Protein AF-A0A6G2DXL9-F1 (afdb_monomer)

Mean predicted aligned error: 5.92 Å

Radius of gyration: 25.59 Å; Cα contacts (8 Å, |Δi|>4): 283; chains: 1; bounding box: 71×32×74 Å

Organism: Streptococcus pneumoniae (NCBI:txid1313)

Solvent-accessible surface area (backbone atoms only — not comparable to full-atom values): 13528 Å² total; per-residue (Å²): 79,70,67,60,47,48,56,39,27,49,53,29,50,51,50,48,63,75,58,45,47,73,42,54,78,97,46,101,74,49,45,82,45,66,76,81,82,53,56,69,57,55,37,51,58,46,57,76,77,46,54,62,30,29,68,43,90,67,91,77,59,90,85,49,62,65,27,37,50,36,74,77,75,46,30,37,44,71,52,71,68,56,55,50,50,54,47,37,40,32,39,72,84,65,74,50,67,67,58,51,53,53,31,53,52,53,46,54,74,76,46,52,71,37,59,56,67,58,58,57,50,54,32,46,28,55,78,24,32,35,28,67,86,78,74,40,76,40,76,60,42,84,84,53,40,34,74,73,55,30,61,36,65,84,59,96,81,68,70,85,62,62,51,92,86,80,40,44,58,69,60,51,44,30,57,66,33,74,66,36,65,68,51,35,51,48,53,53,51,51,56,54,39,70,66,24,81,48,53,68,84,87,74,84,88,80,90,80,78,73,85,94,62,54,60,69,58,52,50,50,49,52,37,62,58,32,24,84,88,104

Structure (mmCIF, N/CA/C/O backbone):
data_AF-A0A6G2DXL9-F1
#
_entry.id   AF-A0A6G2DXL9-F1
#
loop_
_atom_site.group_PDB
_atom_site.id
_atom_site.type_symbol
_atom_site.label_atom_id
_atom_site.label_alt_id
_atom_site.label_comp_id
_atom_site.label_asym_id
_atom_site.label_entity_id
_atom_site.label_seq_id
_atom_site.pdbx_PDB_ins_code
_atom_site.Cartn_x
_atom_site.Cartn_y
_atom_site.Cartn_z
_atom_site.occupancy
_atom_site.B_iso_or_equiv
_atom_site.auth_seq_id
_atom_site.auth_comp_id
_atom_site.auth_asym_id
_atom_site.auth_atom_id
_atom_site.pdbx_PDB_model_num
ATOM 1 N N . MET A 1 1 ? -11.101 4.041 0.709 1.00 80.75 1 MET A N 1
ATOM 2 C CA . MET A 1 1 ? -11.150 4.624 2.054 1.00 80.75 1 MET A CA 1
ATOM 3 C C . MET A 1 1 ? -12.544 5.058 2.378 1.00 80.75 1 MET A C 1
ATOM 5 O O . MET A 1 1 ? -12.949 4.766 3.489 1.00 80.75 1 MET A O 1
ATOM 9 N N . TRP A 1 2 ? -13.298 5.677 1.460 1.00 84.50 2 TRP A N 1
ATOM 10 C CA . TRP A 1 2 ? -14.728 5.899 1.699 1.00 84.50 2 TRP A CA 1
ATOM 11 C C . TRP A 1 2 ? -15.445 4.596 2.082 1.00 84.50 2 TRP A C 1
ATOM 13 O O . TRP A 1 2 ? -16.039 4.538 3.152 1.00 84.50 2 TRP A O 1
ATOM 23 N N . GLU A 1 3 ? -15.276 3.535 1.286 1.00 85.12 3 GLU A N 1
ATOM 24 C CA . GLU A 1 3 ? -15.887 2.230 1.566 1.00 85.12 3 GLU A CA 1
ATOM 25 C C . GLU A 1 3 ? -15.462 1.669 2.934 1.00 85.12 3 GLU A C 1
ATOM 27 O O . GLU A 1 3 ? -16.308 1.313 3.749 1.00 85.12 3 GLU A O 1
ATOM 32 N N . LEU A 1 4 ? -14.155 1.675 3.232 1.00 90.31 4 LEU A N 1
ATOM 33 C CA . LEU A 1 4 ? -13.627 1.239 4.531 1.00 90.31 4 LEU A CA 1
ATOM 34 C C . LEU A 1 4 ? -14.240 2.025 5.697 1.00 90.31 4 LEU A C 1
ATOM 36 O O . LEU A 1 4 ? -14.662 1.448 6.694 1.00 90.31 4 LEU A O 1
ATOM 40 N N . TYR A 1 5 ? -14.283 3.352 5.576 1.00 93.19 5 TYR A N 1
ATOM 41 C CA . TYR A 1 5 ? -14.839 4.223 6.603 1.00 93.19 5 TYR A CA 1
ATOM 42 C C . TYR A 1 5 ? -16.348 4.041 6.765 1.00 93.19 5 TYR A C 1
ATOM 44 O O . TYR A 1 5 ? -16.818 4.171 7.892 1.00 93.19 5 TYR A O 1
ATOM 52 N N . SER A 1 6 ? -17.086 3.738 5.690 1.00 92.12 6 SER A N 1
ATOM 53 C CA . SER A 1 6 ? -18.521 3.427 5.761 1.00 92.12 6 SER A CA 1
ATOM 54 C C . SER A 1 6 ? -18.750 2.166 6.579 1.00 92.12 6 SER A C 1
ATOM 56 O O . SER A 1 6 ? -19.449 2.217 7.585 1.00 92.12 6 SER A O 1
ATOM 58 N N . ARG A 1 7 ? -18.054 1.072 6.241 1.00 93.69 7 ARG A N 1
ATOM 59 C CA . ARG A 1 7 ? -18.189 -0.209 6.951 1.00 93.69 7 ARG A CA 1
ATOM 60 C C . ARG A 1 7 ? -17.839 -0.089 8.437 1.00 93.69 7 ARG A C 1
ATOM 62 O O . ARG A 1 7 ? -18.535 -0.619 9.294 1.00 93.69 7 ARG A O 1
ATOM 69 N N . ILE A 1 8 ? -16.777 0.649 8.765 1.00 95.69 8 ILE A N 1
ATOM 70 C CA . ILE A 1 8 ? -16.381 0.887 10.164 1.00 95.69 8 ILE A CA 1
ATOM 71 C C . ILE A 1 8 ? -17.422 1.729 10.907 1.00 95.69 8 ILE A C 1
ATOM 73 O O . ILE A 1 8 ? -17.700 1.472 12.079 1.00 95.69 8 ILE A O 1
ATOM 77 N N . TRP A 1 9 ? -17.983 2.741 10.244 1.00 96.38 9 TRP A N 1
ATOM 78 C CA . TRP A 1 9 ? -19.040 3.559 10.827 1.00 96.38 9 TRP A CA 1
ATOM 79 C C . TRP A 1 9 ? -20.308 2.740 11.083 1.00 96.38 9 TRP A C 1
ATOM 81 O O . TRP A 1 9 ? -20.879 2.860 12.164 1.00 96.38 9 TRP A O 1
ATOM 91 N N . GLU A 1 10 ? -20.697 1.877 10.142 1.00 96.50 10 GLU A N 1
ATOM 92 C CA . GLU A 1 10 ? -21.830 0.954 10.268 1.00 96.50 10 GLU A CA 1
ATOM 93 C C . GLU A 1 10 ? -21.658 0.015 11.468 1.00 96.50 10 GLU A C 1
ATOM 95 O O . GLU A 1 10 ? -22.563 -0.063 12.297 1.00 96.50 10 GLU A O 1
ATOM 100 N N . LEU A 1 11 ? -20.481 -0.606 11.641 1.00 96.25 11 LEU A N 1
ATOM 101 C CA . LEU A 1 11 ? -20.198 -1.433 12.824 1.00 96.25 11 LEU A CA 1
ATOM 102 C C . LEU A 1 11 ? -20.324 -0.640 14.128 1.00 96.25 11 LEU A C 1
ATOM 104 O O . LEU A 1 11 ? -20.922 -1.106 15.098 1.00 96.25 11 LEU A O 1
ATOM 108 N N . GLY A 1 12 ? -19.770 0.572 14.162 1.00 96.81 12 GLY A N 1
ATOM 109 C CA . GLY A 1 12 ? -19.861 1.428 15.338 1.00 96.81 12 GLY A CA 1
ATOM 110 C C . GLY A 1 12 ? -21.295 1.867 15.643 1.00 96.81 12 GLY A C 1
ATOM 111 O O . GLY A 1 12 ? -21.682 1.959 16.808 1.00 96.81 12 GLY A O 1
ATOM 112 N N . ASP A 1 13 ? -22.088 2.151 14.609 1.00 96.94 13 ASP A N 1
ATOM 113 C CA . ASP A 1 13 ? -23.495 2.535 14.732 1.00 96.94 13 ASP A CA 1
ATOM 114 C C . ASP A 1 13 ? -24.357 1.382 15.239 1.00 96.94 13 ASP A C 1
ATOM 116 O O . ASP A 1 13 ? -25.116 1.555 16.195 1.00 96.94 13 ASP A O 1
ATOM 120 N N . GLN A 1 14 ? -24.166 0.195 14.667 1.00 96.56 14 GLN A N 1
ATOM 1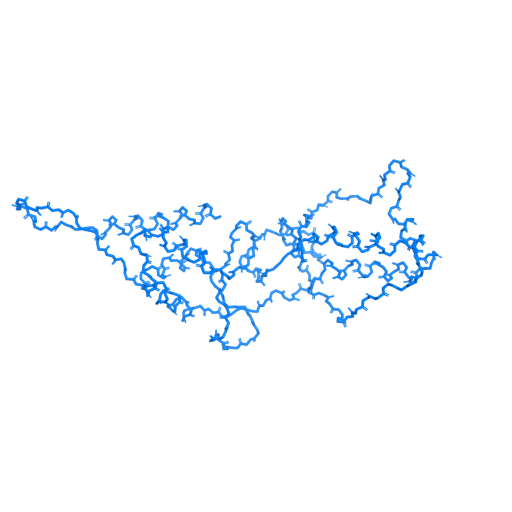21 C CA . GLN A 1 14 ? -24.807 -1.028 15.124 1.00 96.56 14 GLN A CA 1
ATOM 122 C C . GLN A 1 14 ? -24.469 -1.307 16.593 1.00 96.56 14 GLN A C 1
ATOM 124 O O . GLN A 1 14 ? -25.378 -1.447 17.413 1.00 96.56 14 GLN A O 1
ATOM 129 N N . TRP A 1 15 ? -23.184 -1.267 16.959 1.00 97.31 15 TRP A N 1
ATOM 130 C CA . TRP A 1 15 ? -22.757 -1.489 18.338 1.00 97.31 15 TRP A CA 1
ATOM 131 C C . TRP A 1 15 ? -23.411 -0.498 19.313 1.00 97.31 15 TRP A C 1
ATOM 133 O O . TRP A 1 15 ? -23.894 -0.894 20.374 1.00 97.31 15 TRP A O 1
ATOM 143 N N . ARG A 1 16 ? -23.478 0.797 18.963 1.00 96.19 16 ARG A N 1
ATOM 144 C CA . ARG A 1 16 ? -24.124 1.815 19.812 1.00 96.19 16 ARG A CA 1
ATOM 145 C C . ARG A 1 16 ? -25.615 1.555 20.008 1.00 96.19 16 ARG A C 1
ATOM 147 O O . ARG A 1 16 ? -26.102 1.768 21.115 1.00 96.19 16 ARG A O 1
ATOM 154 N N . LYS A 1 17 ? -26.326 1.123 18.963 1.00 95.31 17 LYS A N 1
ATOM 155 C CA . LYS A 1 17 ? -27.756 0.784 19.039 1.00 95.31 17 LYS A CA 1
ATOM 156 C C . LYS A 1 17 ? -27.983 -0.405 19.969 1.00 95.31 17 LYS A C 1
ATOM 158 O O . LYS A 1 17 ? -28.782 -0.302 20.895 1.00 95.31 17 LYS A O 1
ATOM 163 N N . GLU A 1 18 ? -27.223 -1.479 19.771 1.00 95.88 18 GLU A N 1
ATOM 164 C CA . GLU A 1 18 ? -27.331 -2.727 20.539 1.00 95.88 18 GLU A CA 1
ATOM 165 C C . GLU A 1 18 ? -26.973 -2.566 22.022 1.00 95.88 18 GLU A C 1
ATOM 167 O O . GLU A 1 18 ? -27.490 -3.294 22.862 1.00 95.88 18 GLU A O 1
ATOM 172 N N . ASN A 1 19 ? -26.103 -1.609 22.357 1.00 95.81 19 ASN A N 1
ATOM 173 C CA . ASN A 1 19 ? -25.611 -1.407 23.723 1.00 95.81 19 ASN A CA 1
ATOM 174 C C . ASN A 1 19 ? -26.234 -0.186 24.420 1.00 95.81 19 ASN A C 1
ATOM 176 O O . ASN A 1 19 ? -25.788 0.194 25.503 1.00 95.81 19 ASN A O 1
ATOM 180 N N . SER A 1 20 ? -27.236 0.455 23.813 1.00 93.88 20 SER A N 1
ATOM 181 C CA . SER A 1 20 ? -27.965 1.561 24.441 1.00 93.88 20 SER A CA 1
ATOM 182 C C . SER A 1 20 ? -28.950 1.048 25.496 1.00 93.88 20 SER A C 1
ATOM 184 O O . SER A 1 20 ? -29.580 0.009 25.315 1.00 93.88 20 SER A O 1
ATOM 186 N N . TYR A 1 21 ? -29.078 1.763 26.614 1.00 92.19 21 TYR A N 1
ATOM 187 C CA . TYR A 1 21 ? -29.999 1.397 27.694 1.00 92.19 21 TYR A CA 1
ATOM 188 C C . TYR A 1 21 ? -30.658 2.630 28.313 1.00 92.19 21 TYR A C 1
ATOM 190 O O . TYR A 1 21 ? -30.130 3.743 28.248 1.00 92.19 21 TYR A O 1
ATOM 198 N N . ILE A 1 22 ? -31.832 2.435 28.915 1.00 91.81 22 ILE A N 1
ATOM 199 C CA . ILE A 1 22 ? -32.571 3.500 29.597 1.00 91.81 22 ILE A CA 1
ATOM 200 C C . ILE A 1 22 ? -32.075 3.607 31.037 1.00 91.81 22 ILE A C 1
ATOM 202 O O . ILE A 1 22 ? -31.987 2.621 31.768 1.00 91.81 22 ILE A O 1
ATOM 206 N N . VAL A 1 23 ? -31.760 4.827 31.457 1.00 89.94 23 VAL A N 1
ATOM 207 C CA . VAL A 1 23 ? -31.412 5.157 32.838 1.00 89.94 23 VAL A CA 1
ATOM 208 C C . VAL A 1 23 ? -32.591 5.869 33.477 1.00 89.94 23 VAL A C 1
ATOM 210 O O . VAL A 1 23 ? -33.138 6.796 32.885 1.00 89.94 23 VAL A O 1
ATOM 213 N N . ASN A 1 24 ? -32.931 5.489 34.714 1.00 87.75 24 ASN A N 1
ATOM 214 C CA . ASN A 1 24 ? -34.054 6.049 35.478 1.00 87.75 24 ASN A CA 1
ATOM 215 C C . ASN A 1 24 ? -35.427 5.862 34.806 1.00 87.75 24 ASN A C 1
ATOM 217 O O . ASN A 1 24 ? -36.244 6.782 34.842 1.00 87.75 24 ASN A O 1
ATOM 221 N N . GLU A 1 25 ? -35.675 4.685 34.231 1.00 86.25 25 GLU A N 1
ATOM 222 C CA . GLU A 1 25 ? -36.955 4.328 33.606 1.00 86.25 25 GLU A CA 1
ATOM 223 C C . GLU A 1 25 ? -38.145 4.640 34.535 1.00 86.25 25 GLU A C 1
ATOM 225 O O . GLU A 1 25 ? -38.144 4.285 35.720 1.00 86.25 25 GLU A O 1
ATOM 230 N N . GLY A 1 26 ? -39.128 5.386 34.024 1.00 81.69 26 GLY A N 1
ATOM 231 C CA . GLY A 1 26 ? -40.321 5.803 34.766 1.00 81.69 26 GLY A CA 1
ATOM 232 C C . GLY A 1 26 ? -40.125 6.974 35.741 1.00 81.69 26 GLY A C 1
ATOM 233 O O . GLY A 1 26 ? -41.038 7.290 36.507 1.00 81.69 26 GLY A O 1
ATOM 234 N N . LYS A 1 27 ? -38.963 7.646 35.746 1.00 87.81 27 LYS A N 1
ATOM 235 C CA . LYS A 1 27 ? -38.704 8.855 36.559 1.00 87.81 27 LYS A CA 1
ATOM 236 C C . LYS A 1 27 ? -38.576 10.105 35.684 1.00 87.81 27 LYS A C 1
ATOM 238 O O . LYS A 1 27 ? -38.255 10.041 34.507 1.00 87.81 27 LYS A O 1
ATOM 243 N N . LYS A 1 28 ? -38.718 11.289 36.298 1.00 82.19 28 LYS A N 1
ATOM 244 C CA . LYS A 1 28 ? -38.635 12.604 35.617 1.00 82.19 28 LYS A CA 1
ATOM 245 C C . LYS A 1 28 ? -37.313 12.859 34.860 1.00 82.19 28 LYS A C 1
ATOM 247 O O . LYS A 1 28 ? -37.283 13.708 33.980 1.00 82.19 28 LYS A O 1
ATOM 252 N N . ASN A 1 29 ? -36.244 12.134 35.201 1.00 87.75 29 ASN A N 1
ATOM 253 C CA . ASN A 1 29 ? -34.911 12.245 34.593 1.00 87.75 29 ASN A CA 1
ATOM 254 C C . ASN A 1 29 ? -34.548 11.002 33.753 1.00 87.75 29 ASN A C 1
ATOM 256 O O . ASN A 1 29 ? -33.377 10.611 33.716 1.00 87.75 29 ASN A O 1
ATOM 260 N N . GLU A 1 30 ? -35.543 10.346 33.153 1.00 90.44 30 GLU A N 1
ATOM 261 C CA . GLU A 1 30 ? -35.334 9.250 32.207 1.00 90.44 30 GLU A CA 1
ATOM 262 C C . GLU A 1 30 ? -34.504 9.723 31.006 1.00 90.44 30 GLU A C 1
ATOM 264 O O . GLU A 1 30 ? -34.757 10.787 30.434 1.00 90.44 30 GLU A O 1
ATOM 269 N N . ARG A 1 31 ? -33.483 8.949 30.634 1.00 90.62 31 ARG A N 1
ATOM 270 C CA . ARG A 1 31 ? -32.665 9.224 29.447 1.00 90.62 31 ARG A CA 1
ATOM 271 C C . ARG A 1 31 ? -32.092 7.943 28.865 1.00 90.62 31 ARG A C 1
ATOM 273 O O . ARG A 1 31 ? -31.782 7.009 29.601 1.00 90.62 31 ARG A O 1
ATOM 280 N N . VAL A 1 32 ? -31.867 7.945 27.556 1.00 91.38 32 VAL A N 1
ATOM 281 C CA . VAL A 1 32 ? -31.088 6.902 26.884 1.00 91.38 32 VAL A CA 1
ATOM 282 C C . VAL A 1 32 ? -29.605 7.193 27.086 1.00 91.38 32 VAL A 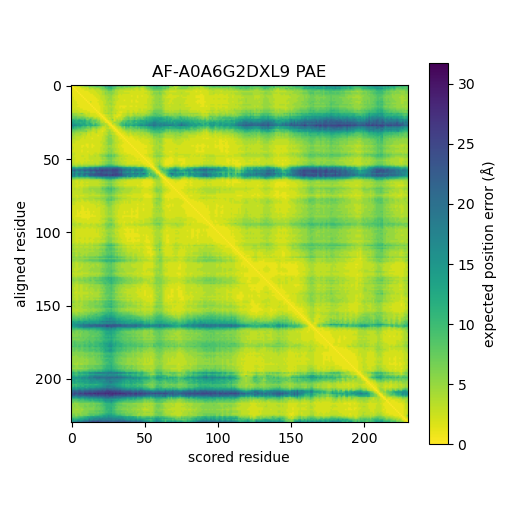C 1
ATOM 284 O O . VAL A 1 32 ? -29.126 8.282 26.762 1.00 91.38 32 VAL A O 1
ATOM 287 N N . GLU A 1 33 ? -28.873 6.224 27.623 1.00 93.12 33 GLU A N 1
ATOM 288 C CA . GLU A 1 33 ? -27.427 6.287 27.790 1.00 93.12 33 GLU A CA 1
ATOM 289 C C . GLU A 1 33 ? -26.749 5.291 26.845 1.00 93.12 33 GLU A C 1
ATOM 291 O O . GLU A 1 33 ? -27.190 4.155 26.676 1.00 93.12 33 GLU A O 1
ATOM 296 N N . ILE A 1 34 ? -25.676 5.741 26.191 1.00 94.56 34 ILE A N 1
ATOM 297 C CA . ILE A 1 34 ? -24.874 4.914 25.287 1.00 94.56 34 ILE A CA 1
ATOM 298 C C . ILE A 1 34 ? -23.490 4.769 25.918 1.00 94.56 34 ILE A C 1
ATOM 300 O O . ILE A 1 34 ? -22.748 5.764 25.963 1.00 94.56 34 ILE A O 1
ATOM 304 N N . PRO A 1 35 ? -23.094 3.570 26.371 1.00 94.94 35 PRO A N 1
ATOM 305 C CA . PRO A 1 35 ? -21.788 3.365 26.975 1.00 94.94 35 PRO A CA 1
ATOM 306 C C . PRO A 1 35 ? -20.668 3.602 25.953 1.00 94.94 35 PRO A C 1
ATOM 308 O O . PRO A 1 35 ? -20.885 3.651 24.736 1.00 94.94 35 PRO A O 1
ATOM 311 N N . ARG A 1 36 ? -19.439 3.786 26.445 1.00 95.00 36 ARG A N 1
ATOM 312 C CA . ARG A 1 36 ? -18.250 3.815 25.583 1.00 95.00 36 ARG A CA 1
ATOM 313 C C . ARG A 1 36 ? -17.748 2.386 25.369 1.00 95.00 36 ARG A C 1
ATOM 315 O O . ARG A 1 36 ? -17.649 1.649 26.351 1.00 95.00 36 ARG A O 1
ATOM 322 N N . PRO A 1 37 ? -17.409 1.996 24.131 1.00 96.94 37 PRO A N 1
ATOM 323 C CA . PRO A 1 37 ? -16.860 0.673 23.871 1.00 96.94 37 PRO A CA 1
ATOM 324 C C . PRO A 1 37 ? -15.485 0.531 24.531 1.00 96.94 37 PRO A C 1
ATOM 326 O O . PRO A 1 37 ? -14.723 1.496 24.639 1.00 96.94 37 PRO A O 1
ATOM 329 N N . SER A 1 38 ? -15.155 -0.684 24.965 1.00 96.75 38 SER A N 1
ATOM 330 C CA . SER A 1 38 ? -13.811 -0.999 25.448 1.00 96.75 38 SER A CA 1
ATOM 331 C C . SER A 1 38 ? -12.821 -1.097 24.284 1.00 96.75 38 SER A C 1
ATOM 333 O O . SER A 1 38 ? -13.207 -1.304 23.132 1.00 96.75 38 SER A O 1
ATOM 335 N N . VAL A 1 39 ? -11.525 -0.997 24.588 1.00 97.06 39 VAL A N 1
ATOM 336 C CA . VAL A 1 39 ? -10.450 -1.139 23.593 1.00 97.06 39 VAL A CA 1
ATOM 337 C C . VAL A 1 39 ? -10.555 -2.462 22.829 1.00 97.06 39 VAL A C 1
ATOM 339 O O . VAL A 1 39 ? -10.447 -2.467 21.607 1.00 97.06 39 VAL A O 1
ATOM 342 N N . ALA A 1 40 ? -10.824 -3.566 23.531 1.00 96.38 40 ALA A N 1
ATOM 343 C CA . ALA A 1 40 ? -10.924 -4.893 22.929 1.00 96.38 40 ALA A CA 1
ATOM 344 C C . ALA A 1 40 ? -12.071 -5.001 21.909 1.00 96.38 40 ALA A C 1
ATOM 346 O O . ALA A 1 40 ? -11.909 -5.643 20.876 1.00 96.38 40 ALA A O 1
ATOM 347 N N . ILE A 1 41 ? -13.213 -4.355 22.174 1.00 96.75 41 ILE A N 1
ATOM 348 C CA . ILE A 1 41 ? -14.355 -4.330 21.247 1.00 96.75 41 ILE A CA 1
ATOM 349 C C . ILE A 1 41 ? -13.967 -3.604 19.958 1.00 96.75 41 ILE A C 1
ATOM 351 O O . ILE A 1 41 ? -14.140 -4.142 18.868 1.00 96.75 41 ILE A O 1
ATOM 355 N N . VAL A 1 42 ? -13.399 -2.400 20.087 1.00 97.44 42 VAL A N 1
ATOM 356 C CA . VAL A 1 42 ? -12.998 -1.595 18.925 1.00 97.44 42 VAL A CA 1
ATOM 357 C C . VAL A 1 42 ? -11.896 -2.299 18.133 1.00 97.44 42 VAL A C 1
ATOM 359 O O . VAL A 1 42 ? -11.945 -2.321 16.908 1.00 97.44 42 VAL A O 1
ATOM 362 N N . ALA A 1 43 ? -10.917 -2.902 18.814 1.00 96.75 43 ALA A N 1
ATOM 363 C CA . ALA A 1 43 ? -9.830 -3.624 18.164 1.00 96.75 43 ALA A CA 1
ATOM 364 C C . ALA A 1 43 ? -10.345 -4.784 17.306 1.00 96.75 43 ALA A C 1
ATOM 366 O O . ALA A 1 43 ? -9.980 -4.867 16.135 1.00 96.75 43 ALA A O 1
ATOM 367 N N . LYS A 1 44 ? -11.238 -5.617 17.856 1.00 95.88 44 LYS A N 1
ATOM 368 C CA . LYS A 1 44 ? -11.847 -6.738 17.128 1.00 95.88 44 LYS A CA 1
ATOM 369 C C . LYS A 1 44 ? -12.626 -6.263 15.903 1.00 95.88 44 LYS A C 1
ATOM 371 O O . LYS A 1 44 ? -12.363 -6.742 14.806 1.00 95.88 44 LYS A O 1
ATOM 376 N N . ALA A 1 45 ? -13.481 -5.252 16.063 1.00 96.25 45 ALA A N 1
ATOM 377 C CA . ALA A 1 45 ? -14.241 -4.680 14.951 1.00 96.25 45 ALA A CA 1
ATOM 378 C C . ALA A 1 45 ? -13.331 -4.133 13.835 1.00 96.25 45 ALA A C 1
ATOM 380 O O . ALA A 1 45 ? -13.593 -4.322 12.648 1.00 96.25 45 ALA A O 1
ATOM 381 N N . LEU A 1 46 ? -12.224 -3.472 14.197 1.00 96.31 46 LEU A N 1
ATOM 382 C CA . LEU A 1 46 ? -11.257 -3.003 13.206 1.00 96.31 46 LEU A CA 1
ATOM 383 C C . LEU A 1 46 ? -10.530 -4.165 12.525 1.00 96.31 46 LEU A C 1
ATOM 385 O O . LEU A 1 46 ? -10.319 -4.094 11.321 1.00 96.31 46 LEU A O 1
ATOM 389 N N . GLN A 1 47 ? -10.151 -5.216 13.252 1.00 94.31 47 GLN A N 1
ATOM 390 C CA . GLN A 1 47 ? -9.451 -6.384 12.699 1.00 94.31 47 GLN A CA 1
ATOM 391 C C . GLN A 1 47 ? -10.323 -7.244 11.777 1.00 94.31 47 GLN A C 1
ATOM 393 O O . GLN A 1 47 ? -9.786 -7.911 10.897 1.00 94.31 47 GLN A O 1
ATOM 398 N N . GLU A 1 48 ? -11.646 -7.211 11.938 1.00 93.06 48 GLU A N 1
ATOM 399 C CA . GLU A 1 48 ? -12.585 -7.893 11.038 1.00 93.06 48 GLU A CA 1
ATOM 400 C C . GLU A 1 48 ? -12.625 -7.263 9.638 1.00 93.06 48 GLU A C 1
ATOM 402 O O . GLU A 1 48 ? -12.804 -7.970 8.648 1.00 93.06 48 GLU A O 1
ATOM 407 N N . ILE A 1 49 ? -12.435 -5.942 9.539 1.00 92.88 49 ILE A N 1
ATOM 408 C CA . ILE A 1 49 ? -12.526 -5.212 8.263 1.00 92.88 49 ILE A CA 1
ATOM 409 C C . ILE A 1 49 ? -11.141 -4.857 7.704 1.00 92.88 49 ILE A C 1
ATOM 411 O O . ILE A 1 49 ? -10.930 -4.839 6.491 1.00 92.88 49 ILE A O 1
ATOM 415 N N . CYS A 1 50 ? -10.192 -4.516 8.571 1.00 95.06 50 CYS A N 1
ATOM 416 C CA . CYS A 1 50 ? -8.888 -4.000 8.179 1.00 95.06 50 CYS A CA 1
ATOM 417 C C . CYS A 1 50 ? -7.832 -5.105 8.148 1.00 95.06 50 CYS A C 1
ATOM 419 O O . CYS A 1 50 ? -7.706 -5.905 9.072 1.00 95.06 50 CYS A O 1
ATOM 421 N N . HIS A 1 51 ? -6.960 -5.062 7.142 1.00 95.69 51 HIS A N 1
ATOM 422 C CA . HIS A 1 51 ? -5.797 -5.940 7.090 1.00 95.69 51 HIS A CA 1
ATOM 423 C C . HIS A 1 51 ? -4.589 -5.254 7.721 1.00 95.69 51 HIS A C 1
ATOM 425 O O . HIS A 1 51 ? -3.929 -4.428 7.083 1.00 95.69 51 HIS A O 1
ATOM 431 N N . PHE A 1 52 ? -4.296 -5.616 8.968 1.00 96.44 52 PHE A N 1
ATOM 432 C CA . PHE A 1 52 ? -3.076 -5.200 9.653 1.00 96.44 52 PHE A CA 1
ATOM 433 C C . PHE A 1 52 ? -1.962 -6.234 9.482 1.00 96.44 52 PHE A C 1
ATOM 435 O O . PHE A 1 52 ? -2.220 -7.435 9.398 1.00 96.44 52 PHE A O 1
ATOM 442 N N . THR A 1 53 ? -0.716 -5.774 9.426 1.00 95.31 53 THR A N 1
ATOM 443 C CA . THR A 1 53 ? 0.458 -6.655 9.430 1.00 95.31 53 THR A CA 1
ATOM 444 C C . THR A 1 53 ? 1.677 -5.917 9.966 1.00 95.31 53 THR A C 1
ATOM 446 O O . THR A 1 53 ? 1.763 -4.689 9.894 1.00 95.31 53 THR A O 1
ATOM 449 N N . PHE A 1 54 ? 2.658 -6.669 10.449 1.00 94.75 54 PHE A N 1
ATOM 450 C CA . PHE A 1 54 ? 4.044 -6.207 10.448 1.00 94.75 54 PHE A CA 1
ATOM 451 C C . PHE A 1 54 ? 4.707 -6.651 9.147 1.00 94.75 54 PHE A C 1
ATOM 453 O O . PHE A 1 54 ? 4.340 -7.696 8.608 1.00 94.75 54 PHE A O 1
ATOM 460 N N . ILE A 1 55 ? 5.655 -5.865 8.639 1.00 92.12 55 ILE A N 1
ATOM 461 C CA . ILE A 1 55 ? 6.406 -6.196 7.423 1.00 92.12 55 ILE A CA 1
ATOM 462 C C . ILE A 1 55 ? 7.874 -6.365 7.800 1.00 92.12 55 ILE A C 1
ATOM 464 O O . ILE A 1 55 ? 8.472 -5.448 8.367 1.00 92.12 55 ILE A O 1
ATOM 468 N N . GLY A 1 56 ? 8.429 -7.540 7.515 1.00 87.00 56 GLY A N 1
ATOM 469 C CA . GLY A 1 56 ? 9.815 -7.892 7.809 1.00 87.00 56 GLY A CA 1
ATOM 470 C C . GLY A 1 56 ? 10.072 -9.394 7.689 1.00 87.00 56 GLY A C 1
ATOM 471 O O . GLY A 1 56 ? 9.141 -10.181 7.549 1.00 87.00 56 GLY A O 1
ATOM 472 N N . GLU A 1 57 ? 11.347 -9.779 7.746 1.00 74.44 57 GLU A N 1
ATOM 473 C CA . GLU A 1 57 ? 11.795 -11.183 7.674 1.00 74.44 57 GLU A CA 1
ATOM 474 C C . GLU A 1 57 ? 12.000 -11.827 9.061 1.00 74.44 57 GLU A C 1
ATOM 476 O O . GLU A 1 57 ? 12.226 -13.030 9.169 1.00 74.44 57 GLU A O 1
ATOM 481 N N . GLY A 1 58 ? 11.950 -11.032 10.136 1.00 68.9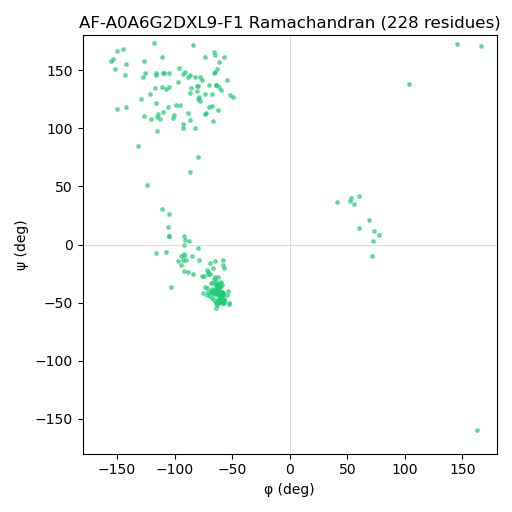4 58 GLY A N 1
ATOM 482 C CA . GLY A 1 58 ? 12.199 -11.489 11.506 1.00 68.94 58 GLY A CA 1
ATOM 483 C C . GLY A 1 58 ? 10.978 -12.106 12.197 1.00 68.94 58 GLY A C 1
ATOM 484 O O . GLY A 1 58 ? 9.854 -12.032 11.720 1.00 68.94 58 GLY A O 1
ATOM 485 N N . VAL A 1 59 ? 11.195 -12.689 13.379 1.00 63.09 59 VAL A N 1
ATOM 486 C CA . VAL A 1 59 ? 10.107 -13.226 14.226 1.00 63.09 59 VAL A CA 1
ATOM 487 C C . VAL A 1 59 ? 9.606 -12.182 15.237 1.00 63.09 59 VAL A C 1
ATOM 489 O O . VAL A 1 59 ? 8.474 -12.257 15.706 1.00 63.09 59 VAL A O 1
ATOM 492 N N . ILE A 1 60 ? 10.436 -11.185 15.564 1.00 65.88 60 ILE A N 1
ATOM 493 C CA . ILE A 1 60 ? 10.174 -10.209 16.631 1.00 65.88 60 ILE A CA 1
ATOM 494 C C . ILE A 1 60 ? 9.539 -8.944 16.041 1.00 65.88 60 ILE A C 1
ATOM 496 O O . ILE A 1 60 ? 10.143 -8.265 15.214 1.00 65.88 60 ILE A O 1
ATOM 500 N N . SER A 1 61 ? 8.328 -8.611 16.495 1.00 67.19 61 SER A N 1
ATOM 501 C CA . SER A 1 61 ? 7.527 -7.471 16.020 1.00 67.19 61 SER A CA 1
ATOM 502 C C . SER A 1 61 ? 7.725 -6.171 16.800 1.00 67.19 61 SER A C 1
ATOM 504 O O . SER A 1 61 ? 7.190 -5.133 16.406 1.00 67.19 61 SER A O 1
ATOM 506 N N . ASP A 1 62 ? 8.449 -6.204 17.918 1.00 62.31 62 ASP A N 1
ATOM 507 C CA . ASP A 1 62 ? 8.405 -5.145 18.937 1.00 62.31 62 ASP A CA 1
ATOM 508 C C . ASP A 1 62 ? 8.845 -3.777 18.402 1.00 62.31 62 ASP A C 1
ATOM 510 O O . ASP A 1 62 ? 8.269 -2.753 18.768 1.00 62.31 62 ASP A O 1
ATOM 514 N N . ILE A 1 63 ? 9.782 -3.769 17.451 1.00 71.94 63 ILE A N 1
ATOM 515 C CA . ILE A 1 63 ? 10.312 -2.561 16.796 1.00 71.94 63 ILE A CA 1
ATOM 516 C C . ILE A 1 63 ? 9.613 -2.298 15.445 1.00 71.94 63 ILE A C 1
ATOM 518 O O . ILE A 1 63 ? 9.692 -1.203 14.885 1.00 71.94 63 ILE A O 1
ATOM 522 N N . SER A 1 64 ? 8.883 -3.278 14.905 1.00 83.62 64 SER A N 1
ATOM 523 C CA . SER A 1 64 ? 8.253 -3.176 13.589 1.00 83.62 64 SER A CA 1
ATOM 524 C C . SER A 1 64 ? 7.088 -2.189 13.594 1.00 83.62 64 SER A C 1
ATOM 526 O O . SER A 1 64 ? 6.233 -2.182 14.490 1.00 83.62 64 SER A O 1
ATOM 528 N N . LYS A 1 65 ? 7.016 -1.367 12.544 1.00 91.50 65 LYS A N 1
ATOM 529 C CA . LYS A 1 65 ? 5.863 -0.499 12.289 1.00 91.50 65 LYS A CA 1
ATOM 530 C C . LYS A 1 65 ? 4.627 -1.357 12.028 1.00 91.50 65 LYS A C 1
ATOM 532 O O . LYS A 1 65 ? 4.708 -2.355 11.317 1.00 91.50 65 LYS A O 1
ATOM 537 N N . LEU A 1 66 ? 3.496 -0.961 12.605 1.00 94.56 66 LEU A N 1
ATOM 538 C CA . LEU A 1 66 ? 2.207 -1.563 12.283 1.00 94.56 66 LEU A CA 1
ATOM 539 C C . LEU A 1 66 ? 1.726 -0.980 10.955 1.00 94.56 66 LEU A C 1
ATOM 541 O O . LEU A 1 66 ? 1.586 0.238 10.831 1.00 94.56 66 LEU A O 1
ATOM 545 N N . TYR A 1 67 ? 1.463 -1.843 9.984 1.00 96.69 67 TYR A N 1
ATOM 546 C CA . TYR A 1 67 ? 0.939 -1.449 8.687 1.00 96.69 67 TYR A CA 1
ATOM 547 C C . TYR A 1 67 ? -0.540 -1.788 8.574 1.00 96.69 67 TYR A C 1
ATOM 549 O O . TYR A 1 67 ? -1.003 -2.794 9.105 1.00 96.69 67 TYR A O 1
ATOM 557 N N . LEU A 1 68 ? -1.256 -0.956 7.828 1.00 96.56 68 LEU A N 1
ATOM 558 C CA . LEU A 1 68 ? -2.626 -1.158 7.383 1.00 96.56 68 LEU A CA 1
ATOM 559 C C . LEU A 1 68 ? -2.638 -1.231 5.861 1.00 96.56 68 LEU A C 1
ATOM 561 O O . LEU A 1 68 ? -2.046 -0.378 5.199 1.00 96.56 68 LEU A O 1
ATOM 565 N N . TYR A 1 69 ? -3.358 -2.197 5.306 1.00 96.19 69 TYR A N 1
ATOM 566 C CA . TYR A 1 69 ? -3.625 -2.220 3.877 1.00 96.19 69 TYR A CA 1
ATOM 567 C C . TYR A 1 69 ? -4.589 -1.098 3.477 1.00 96.19 69 TYR A C 1
ATOM 569 O O . TYR A 1 69 ? -5.735 -1.056 3.930 1.00 96.19 69 TYR A O 1
ATOM 577 N N . HIS A 1 70 ? -4.137 -0.182 2.624 1.00 94.31 70 HIS A N 1
ATOM 578 C CA . HIS A 1 70 ? -4.939 0.954 2.191 1.00 94.31 70 HIS A CA 1
ATOM 579 C C . HIS A 1 70 ? -5.696 0.625 0.903 1.00 94.31 70 HIS A C 1
ATOM 581 O O . HIS A 1 70 ? -5.119 0.676 -0.183 1.00 94.31 70 HIS A O 1
ATOM 587 N N . LEU A 1 71 ? -7.002 0.359 1.012 1.00 90.06 71 LEU A N 1
ATOM 588 C CA . LEU A 1 71 ? -7.827 -0.127 -0.106 1.00 90.06 71 LEU A CA 1
ATOM 589 C C . LEU A 1 71 ? -7.756 0.746 -1.372 1.00 90.06 71 LEU A C 1
ATOM 591 O O . LEU A 1 71 ? -7.632 0.199 -2.457 1.00 90.06 71 LEU A O 1
ATOM 595 N N . ASP A 1 72 ? -7.735 2.082 -1.258 1.00 90.00 72 ASP A N 1
ATOM 596 C CA . ASP A 1 72 ? -7.662 2.943 -2.463 1.00 90.00 72 ASP A CA 1
ATOM 597 C C . ASP A 1 72 ? -6.264 2.988 -3.087 1.00 90.00 72 ASP A C 1
ATOM 599 O O . ASP A 1 72 ? -6.110 3.282 -4.267 1.00 90.00 72 ASP A O 1
ATOM 603 N N . LEU A 1 73 ? -5.222 2.771 -2.280 1.00 91.88 73 LEU A N 1
ATOM 604 C CA . LEU A 1 73 ? -3.841 2.890 -2.744 1.00 91.88 73 LEU A CA 1
ATOM 605 C C . LEU A 1 73 ? -3.278 1.533 -3.174 1.00 91.88 73 LEU A C 1
ATOM 607 O O . LEU A 1 73 ? -2.259 1.494 -3.867 1.00 91.88 73 LEU A O 1
ATOM 611 N N . GLY A 1 74 ? -3.913 0.435 -2.763 1.00 93.94 74 GLY A N 1
ATOM 612 C CA . GLY A 1 74 ? -3.540 -0.927 -3.123 1.00 93.94 74 GLY A CA 1
ATOM 613 C C . GLY A 1 74 ? -2.276 -1.452 -2.439 1.00 93.94 74 GLY A C 1
ATOM 614 O O . GLY A 1 74 ? -1.757 -2.485 -2.850 1.00 93.94 74 GLY A O 1
ATOM 615 N N . HIS A 1 75 ? -1.764 -0.759 -1.418 1.00 95.31 75 HIS A N 1
ATOM 616 C CA . HIS A 1 75 ? -0.541 -1.129 -0.704 1.00 95.31 75 HIS A CA 1
ATOM 617 C C . HIS A 1 75 ? -0.626 -0.794 0.791 1.00 95.31 75 HIS A C 1
ATOM 619 O O . HIS A 1 75 ? -1.536 -0.103 1.255 1.00 95.31 75 HIS A O 1
ATOM 625 N N . TYR A 1 76 ? 0.326 -1.314 1.557 1.00 96.88 76 TYR A N 1
ATOM 626 C CA . TYR A 1 76 ? 0.411 -1.140 2.998 1.00 96.88 76 TYR A CA 1
ATOM 627 C C . TYR A 1 76 ? 1.019 0.209 3.386 1.00 96.88 76 TYR A C 1
ATOM 629 O O . TYR A 1 76 ? 2.092 0.585 2.917 1.00 96.88 76 TYR A O 1
ATOM 637 N N . VAL A 1 77 ? 0.368 0.901 4.321 1.00 95.56 77 VAL A N 1
ATOM 638 C CA . VAL A 1 77 ? 0.814 2.184 4.878 1.00 95.56 77 VAL A CA 1
ATOM 639 C C . VAL A 1 77 ? 0.893 2.116 6.400 1.00 95.56 77 VAL A C 1
ATOM 641 O O . VAL A 1 77 ? 0.102 1.439 7.052 1.00 95.56 77 VAL A O 1
ATOM 644 N N . SER A 1 78 ? 1.837 2.849 6.983 1.00 95.00 78 SER A N 1
ATOM 645 C CA . SER A 1 78 ? 1.973 3.000 8.435 1.00 95.00 78 SER A CA 1
ATOM 646 C C . SER A 1 78 ? 1.730 4.463 8.797 1.00 95.00 78 SER A C 1
ATOM 648 O O . SER A 1 78 ? 2.640 5.284 8.684 1.00 95.00 78 SER A O 1
ATOM 650 N N . SER A 1 79 ? 0.511 4.798 9.230 1.00 94.50 79 SER A N 1
ATOM 651 C CA . SER A 1 79 ? 0.127 6.171 9.582 1.00 94.50 79 SER A CA 1
ATOM 652 C C . SER A 1 79 ? -0.796 6.213 10.796 1.00 94.50 79 SER A C 1
ATOM 654 O O . SER A 1 79 ? -1.935 5.743 10.749 1.00 94.50 79 SER A O 1
ATOM 656 N N . ASN A 1 80 ? -0.324 6.863 11.864 1.00 93.75 80 ASN A N 1
ATOM 657 C CA . ASN A 1 80 ? -1.128 7.129 13.057 1.00 93.75 80 ASN A CA 1
ATOM 658 C C . ASN A 1 80 ? -2.369 7.969 12.752 1.00 93.75 80 ASN A C 1
ATOM 660 O O . ASN A 1 80 ? -3.404 7.751 13.376 1.00 93.75 80 ASN A O 1
ATOM 664 N N . ASP A 1 81 ? -2.310 8.866 11.770 1.00 94.81 81 ASP A N 1
ATOM 665 C CA . ASP A 1 81 ? -3.464 9.679 11.386 1.00 94.81 81 ASP A CA 1
ATOM 666 C C . ASP A 1 81 ? -4.563 8.832 10.752 1.00 94.81 81 ASP A C 1
ATOM 668 O O . ASP A 1 81 ? -5.743 9.044 11.033 1.00 94.81 81 ASP A O 1
ATOM 672 N N . ILE A 1 82 ? -4.196 7.837 9.937 1.00 94.75 82 ILE A N 1
ATOM 673 C CA . ILE A 1 82 ? -5.171 6.888 9.394 1.00 94.75 82 ILE A CA 1
ATOM 674 C C . ILE A 1 82 ? -5.758 6.047 10.528 1.00 94.75 82 ILE A C 1
ATOM 676 O O . ILE A 1 82 ? -6.979 5.972 10.637 1.00 94.75 82 ILE A O 1
ATOM 680 N N . PHE A 1 83 ? -4.933 5.493 11.423 1.00 95.38 83 PHE A N 1
ATOM 681 C CA . PHE A 1 83 ? -5.439 4.720 12.564 1.00 95.38 83 PHE A CA 1
ATOM 682 C C . PHE A 1 83 ? -6.400 5.540 13.445 1.00 95.38 83 PHE A C 1
ATOM 684 O O . PHE A 1 83 ? -7.461 5.047 13.827 1.00 95.38 83 PHE A O 1
ATOM 691 N N . ARG A 1 84 ? -6.086 6.815 13.718 1.00 96.06 84 ARG A N 1
ATOM 692 C CA . ARG A 1 84 ? -6.982 7.731 14.448 1.00 96.06 84 ARG A CA 1
ATOM 693 C C . ARG A 1 84 ? -8.288 7.974 13.700 1.00 96.06 84 ARG A C 1
ATOM 695 O O . ARG A 1 84 ? -9.344 7.991 14.324 1.00 96.06 84 ARG A O 1
ATOM 702 N N . LYS A 1 85 ? -8.241 8.143 12.375 1.00 95.62 85 LYS A N 1
ATOM 703 C CA . LYS A 1 85 ? -9.452 8.288 11.554 1.00 95.62 85 LYS A CA 1
ATOM 704 C C . LYS A 1 85 ? -10.330 7.040 11.629 1.00 95.62 85 LYS A C 1
ATOM 706 O O . LYS A 1 85 ? -11.534 7.197 11.788 1.00 95.62 85 LYS A O 1
ATOM 711 N N . LEU A 1 86 ? -9.757 5.833 11.580 1.00 95.88 86 LEU A N 1
ATOM 712 C CA . LEU A 1 86 ? -10.517 4.585 11.751 1.00 95.88 86 LEU A CA 1
ATOM 713 C C . LEU A 1 86 ? -11.213 4.542 13.119 1.00 95.88 86 LEU A C 1
ATOM 715 O O . LEU A 1 86 ? -12.414 4.295 13.186 1.00 95.88 86 LEU A O 1
ATOM 719 N N . LEU A 1 87 ? -10.488 4.875 14.192 1.00 97.19 87 LEU A N 1
ATOM 720 C CA . LEU A 1 87 ? -11.038 4.952 15.549 1.00 97.19 87 LEU A CA 1
ATOM 721 C C . LEU A 1 87 ? -12.219 5.932 15.643 1.00 97.19 87 LEU A C 1
ATOM 723 O O . LEU A 1 87 ? -13.286 5.574 16.136 1.00 97.19 87 LEU A O 1
ATOM 727 N N . LEU A 1 88 ? -12.049 7.156 15.138 1.00 97.12 88 LEU A N 1
ATOM 728 C CA . LEU A 1 88 ? -13.091 8.187 15.190 1.00 97.12 88 LEU A CA 1
ATOM 729 C C . LEU A 1 88 ? -14.270 7.899 14.254 1.00 97.12 88 LEU A C 1
ATOM 731 O O . LEU A 1 88 ? -15.365 8.411 14.484 1.00 97.12 88 LEU A O 1
ATOM 735 N N . LYS A 1 89 ? -14.063 7.100 13.200 1.00 97.06 89 LYS A N 1
ATOM 736 C CA . LYS A 1 89 ? -15.155 6.592 12.363 1.00 97.06 89 LYS A CA 1
ATOM 737 C C . LYS A 1 89 ? -15.969 5.530 13.078 1.00 97.06 89 LYS A C 1
ATOM 739 O O . LYS A 1 89 ? -17.188 5.557 12.942 1.00 97.06 89 LYS A O 1
ATOM 744 N N . TYR A 1 90 ? -15.323 4.672 13.865 1.00 97.50 90 TYR A N 1
ATOM 745 C CA . TYR A 1 90 ? -16.031 3.713 14.703 1.00 97.50 90 TYR A CA 1
ATOM 746 C C . TYR A 1 90 ? -16.871 4.442 15.755 1.00 97.50 90 TYR A C 1
ATOM 748 O O . TYR A 1 90 ? -18.080 4.251 15.815 1.00 97.50 90 TYR A O 1
ATOM 756 N N . ASP A 1 91 ? -16.271 5.331 16.552 1.00 97.38 91 ASP A N 1
ATOM 757 C CA . ASP A 1 91 ? -16.993 6.154 17.527 1.00 97.38 91 ASP A CA 1
ATOM 758 C C . ASP A 1 91 ? -16.281 7.497 17.744 1.00 97.38 91 ASP A C 1
ATOM 760 O O . ASP A 1 91 ? -15.161 7.569 18.257 1.00 97.38 91 ASP A O 1
ATOM 764 N N . SER A 1 92 ? -16.958 8.589 17.381 1.00 96.69 92 SER A N 1
ATOM 765 C CA . SER A 1 92 ? -16.419 9.953 17.439 1.00 96.69 92 SER A CA 1
ATOM 766 C C . SER A 1 92 ? -16.119 10.443 18.859 1.00 96.69 92 SER A C 1
ATOM 768 O O . SER A 1 92 ? -15.403 11.429 19.031 1.00 96.69 92 SER A O 1
ATOM 770 N N . ARG A 1 93 ? -16.624 9.753 19.889 1.00 96.44 93 ARG A N 1
ATOM 771 C CA . ARG A 1 93 ? -16.377 10.069 21.304 1.00 96.44 93 ARG A CA 1
ATOM 772 C C . ARG A 1 93 ? -15.009 9.566 21.783 1.00 96.44 93 ARG A C 1
ATOM 774 O O . ARG A 1 93 ? -14.566 9.956 22.866 1.00 96.44 93 ARG A O 1
ATOM 781 N N . LEU A 1 94 ? -14.335 8.704 21.016 1.00 96.38 94 LEU A N 1
ATOM 782 C CA . LEU A 1 94 ? -13.058 8.074 21.371 1.00 96.38 94 LEU A CA 1
ATOM 783 C C . LEU A 1 94 ? -11.852 8.950 20.991 1.00 96.38 94 LEU A C 1
ATOM 785 O O . LEU A 1 94 ? -11.003 8.577 20.187 1.00 96.38 94 LEU A O 1
ATOM 789 N N . THR A 1 95 ? -11.760 10.137 21.590 1.00 94.69 95 THR A N 1
ATOM 790 C CA . THR A 1 95 ? -10.726 11.141 21.266 1.00 94.69 95 THR A CA 1
ATOM 791 C C . THR A 1 95 ? -9.461 11.045 22.126 1.00 94.69 95 THR A C 1
ATOM 793 O O . THR A 1 95 ? -8.461 11.706 21.846 1.00 94.69 95 THR A O 1
ATOM 796 N N . SER A 1 96 ? -9.478 10.229 23.182 1.00 96.44 96 SER A N 1
ATOM 797 C CA . SER A 1 96 ? -8.374 10.130 24.141 1.00 96.44 96 SER A CA 1
ATOM 798 C C . SER A 1 96 ? -7.120 9.508 23.525 1.00 96.44 96 SER A C 1
ATOM 800 O O . SER A 1 96 ? -7.158 8.402 22.984 1.00 96.44 96 SER A O 1
ATOM 802 N N . ASN A 1 97 ? -5.971 10.170 23.700 1.00 96.44 97 ASN A N 1
ATOM 803 C CA . ASN A 1 97 ? -4.686 9.613 23.278 1.00 96.44 97 ASN A CA 1
ATOM 804 C C . ASN A 1 97 ? -4.329 8.324 24.033 1.00 96.44 97 ASN A C 1
ATOM 806 O O . ASN A 1 97 ? -3.754 7.418 23.440 1.00 96.44 97 ASN A O 1
ATOM 810 N N . LYS A 1 98 ? -4.708 8.215 25.313 1.00 97.12 98 LYS A N 1
ATOM 811 C CA . LYS A 1 98 ? -4.503 6.992 26.101 1.00 97.12 98 LYS A CA 1
ATOM 812 C C . LYS A 1 98 ? -5.241 5.807 25.471 1.00 97.12 98 LYS A C 1
ATOM 814 O O . LYS A 1 98 ? -4.628 4.776 25.230 1.00 97.12 98 LYS A O 1
ATOM 819 N N . PHE A 1 99 ? -6.518 5.997 25.128 1.00 97.50 99 PHE A N 1
ATOM 820 C CA . PHE A 1 99 ? -7.326 4.963 24.472 1.00 97.50 99 PHE A CA 1
ATOM 821 C C . PHE A 1 99 ? -6.717 4.551 23.127 1.00 97.50 99 PHE A C 1
ATOM 823 O O . PHE A 1 99 ? -6.632 3.369 22.817 1.00 97.50 99 PHE A O 1
ATOM 830 N N . PHE A 1 100 ? -6.252 5.526 22.339 1.00 97.50 100 PHE A N 1
ATOM 831 C CA . PHE A 1 100 ? -5.581 5.254 21.070 1.00 97.50 100 PHE A CA 1
ATOM 832 C C . PHE A 1 100 ? -4.318 4.398 21.248 1.00 97.50 100 PHE A C 1
ATOM 834 O O . PHE A 1 100 ? -4.131 3.435 20.512 1.00 97.50 100 PHE A O 1
ATOM 841 N N . LEU A 1 101 ? -3.465 4.707 22.229 1.00 96.81 101 LEU A N 1
ATOM 842 C CA . LEU A 1 101 ? -2.252 3.927 22.491 1.00 96.81 101 LEU A CA 1
ATOM 843 C C . LEU A 1 101 ? -2.570 2.497 22.951 1.00 96.81 101 LEU A C 1
ATOM 845 O O . LEU A 1 101 ? -1.945 1.555 22.468 1.00 96.81 101 LEU A O 1
ATOM 849 N N . GLU A 1 102 ? -3.563 2.327 23.825 1.00 97.00 102 GLU A N 1
ATOM 850 C CA . GLU A 1 102 ? -4.038 1.006 24.260 1.00 97.00 102 GLU A CA 1
ATOM 851 C C . GLU A 1 102 ? -4.601 0.196 23.083 1.00 97.00 102 GLU A C 1
ATOM 853 O O . GLU A 1 102 ? -4.286 -0.983 22.943 1.00 97.00 102 GLU A O 1
ATOM 858 N N . LEU A 1 103 ? -5.364 0.835 22.190 1.00 96.94 103 LEU A N 1
ATOM 859 C CA . LEU A 1 103 ? -5.879 0.223 20.964 1.00 96.94 103 LEU A CA 1
ATOM 860 C C . LEU A 1 103 ? -4.764 -0.251 20.038 1.00 96.94 103 LEU A C 1
ATOM 862 O O . LEU A 1 103 ? -4.792 -1.393 19.584 1.00 96.94 103 LEU A O 1
ATOM 866 N N . ILE A 1 104 ? -3.776 0.604 19.767 1.00 95.88 104 ILE A N 1
ATOM 867 C CA . ILE A 1 104 ? -2.629 0.220 18.943 1.00 95.88 104 ILE A CA 1
ATOM 868 C C . ILE A 1 104 ? -1.877 -0.935 19.600 1.00 95.88 104 ILE A C 1
ATOM 870 O O . ILE A 1 104 ? -1.531 -1.888 18.910 1.00 95.88 104 ILE A O 1
ATOM 874 N N . SER A 1 105 ? -1.663 -0.892 20.917 1.00 94.62 105 SER A N 1
ATOM 875 C CA . SER A 1 105 ? -1.014 -1.991 21.631 1.00 94.62 105 SER A CA 1
ATOM 876 C C . SER A 1 105 ? -1.795 -3.299 21.502 1.00 94.62 105 SER A C 1
ATOM 878 O O . SER A 1 105 ? -1.185 -4.324 21.221 1.00 94.62 105 SER A O 1
ATOM 880 N N . TYR A 1 106 ? -3.123 -3.265 21.642 1.00 95.75 106 TYR A N 1
ATOM 881 C CA . TYR A 1 106 ? -3.976 -4.443 21.486 1.00 95.75 106 TYR A CA 1
ATOM 882 C C . TYR A 1 106 ? -3.893 -5.022 20.067 1.00 95.75 106 TYR A C 1
ATOM 884 O O . TYR A 1 106 ? -3.626 -6.209 19.897 1.00 95.75 106 TYR A O 1
ATOM 892 N N . ILE A 1 107 ? -4.062 -4.181 19.036 1.00 95.75 107 ILE A N 1
ATOM 893 C CA . ILE A 1 107 ? -3.976 -4.615 17.632 1.00 95.75 107 ILE A CA 1
ATOM 894 C C . ILE A 1 107 ? -2.596 -5.217 17.354 1.00 95.75 107 ILE A C 1
ATOM 896 O O . ILE A 1 107 ? -2.504 -6.252 16.698 1.00 95.75 107 ILE A O 1
ATOM 900 N N . ARG A 1 108 ? -1.522 -4.606 17.873 1.00 93.44 108 ARG A N 1
ATOM 901 C CA . ARG A 1 108 ? -0.154 -5.113 17.710 1.00 93.44 108 ARG A CA 1
ATOM 902 C C . ARG A 1 108 ? 0.019 -6.516 18.290 1.00 93.44 108 ARG A C 1
ATOM 904 O O . ARG A 1 108 ? 0.628 -7.336 17.617 1.00 93.44 108 ARG A O 1
ATOM 911 N N . THR A 1 109 ? -0.521 -6.796 19.477 1.00 91.19 109 THR A N 1
ATOM 912 C CA . THR A 1 109 ? -0.407 -8.110 20.139 1.00 91.19 109 THR A CA 1
ATOM 913 C C . THR A 1 109 ? -1.013 -9.248 19.312 1.00 91.19 109 THR A C 1
ATOM 91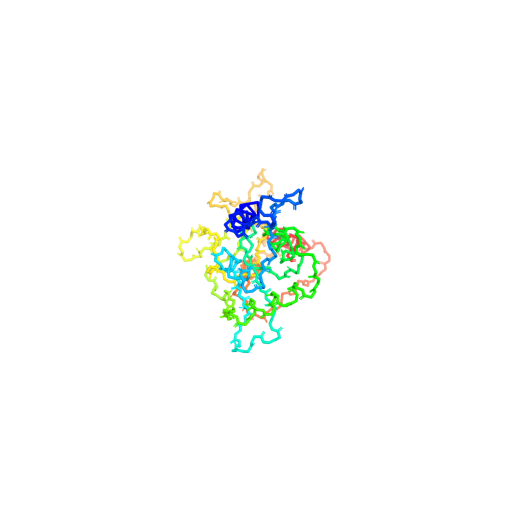5 O O . THR A 1 109 ? -0.473 -10.348 19.287 1.00 91.19 109 THR A O 1
ATOM 918 N N . GLU A 1 110 ? -2.112 -8.982 18.611 1.00 89.19 110 GLU A N 1
ATOM 919 C CA . GLU A 1 110 ? -2.836 -9.968 17.792 1.00 89.19 110 GLU A CA 1
ATOM 920 C C . GLU A 1 110 ? -2.332 -10.018 16.331 1.00 89.19 110 GLU A C 1
ATOM 922 O O . GLU A 1 110 ? -2.664 -10.928 15.568 1.00 89.19 110 GLU A O 1
ATOM 927 N N . THR A 1 111 ? -1.544 -9.024 15.904 1.00 92.38 111 THR A N 1
ATOM 928 C CA . THR A 1 111 ? -1.079 -8.897 14.517 1.00 92.38 111 THR A CA 1
ATOM 929 C C . THR A 1 111 ? 0.120 -9.801 14.250 1.00 92.38 111 THR A C 1
ATOM 931 O O . THR A 1 111 ? 1.078 -9.849 15.016 1.00 92.38 111 THR A O 1
ATOM 934 N N . LYS A 1 112 ? 0.108 -10.483 13.102 1.00 90.94 112 LYS A N 1
ATOM 935 C CA . LYS A 1 112 ? 1.215 -11.340 12.658 1.00 90.94 112 LYS A CA 1
ATOM 936 C C . LYS A 1 112 ? 2.148 -10.596 11.707 1.00 90.94 112 LYS A C 1
ATOM 938 O O . LYS A 1 112 ? 1.731 -9.686 10.987 1.00 90.94 112 LYS A O 1
ATOM 943 N N . MET A 1 113 ? 3.417 -10.996 11.697 1.00 91.50 113 MET A N 1
ATOM 944 C CA . MET A 1 113 ? 4.372 -10.529 10.696 1.00 91.50 113 MET A CA 1
ATOM 945 C C . MET A 1 113 ? 4.171 -11.271 9.374 1.00 91.50 113 MET A C 1
ATOM 947 O O . MET A 1 113 ? 3.847 -12.460 9.362 1.00 91.50 113 MET A O 1
ATOM 951 N N . LYS A 1 114 ? 4.370 -10.557 8.267 1.00 92.62 114 LYS A N 1
ATOM 952 C CA . LYS A 1 114 ? 4.448 -11.116 6.921 1.00 92.62 114 LYS A CA 1
ATOM 953 C C . LYS A 1 114 ? 5.729 -10.631 6.234 1.00 92.62 114 LYS A C 1
ATOM 955 O O . LYS A 1 114 ? 6.110 -9.472 6.435 1.00 92.62 114 LYS A O 1
ATOM 960 N N . PRO A 1 115 ? 6.365 -11.476 5.407 1.00 92.25 115 PRO A N 1
ATOM 961 C CA . PRO A 1 115 ? 7.465 -11.027 4.570 1.00 92.25 115 PRO A CA 1
ATOM 962 C C . PRO A 1 115 ? 6.955 -10.010 3.538 1.00 92.25 115 PRO A C 1
ATOM 964 O O . PRO A 1 115 ? 5.796 -10.106 3.114 1.00 92.25 115 PRO A O 1
ATOM 967 N N . PRO A 1 116 ? 7.782 -9.031 3.136 1.00 93.12 116 PRO A N 1
ATOM 968 C CA . PRO A 1 116 ? 7.469 -8.197 1.984 1.00 93.12 116 PRO A CA 1
ATOM 969 C C . PRO A 1 116 ? 7.375 -9.051 0.712 1.00 93.12 116 PRO A C 1
ATOM 971 O O . PRO A 1 116 ? 7.961 -10.128 0.630 1.00 93.12 116 PRO A O 1
ATOM 974 N N . LEU A 1 117 ? 6.655 -8.559 -0.296 1.00 93.19 117 LEU A N 1
ATOM 975 C CA . LEU A 1 117 ? 6.661 -9.162 -1.625 1.00 93.19 117 LEU A CA 1
ATOM 976 C C . LEU A 1 117 ? 8.055 -8.999 -2.244 1.00 93.19 117 LEU A C 1
ATOM 978 O O . LEU A 1 117 ? 8.402 -7.908 -2.685 1.00 93.19 117 LEU A O 1
ATOM 982 N N . ASP A 1 118 ? 8.811 -10.088 -2.308 1.00 90.56 118 ASP A N 1
ATOM 983 C CA . ASP A 1 118 ? 10.179 -10.161 -2.838 1.00 90.56 118 ASP A CA 1
ATOM 984 C C . ASP A 1 118 ? 10.264 -10.876 -4.199 1.00 90.56 118 ASP A C 1
ATOM 986 O O . ASP A 1 118 ? 11.307 -10.900 -4.855 1.00 90.56 118 ASP A O 1
ATOM 990 N N . ASP A 1 119 ? 9.154 -11.444 -4.664 1.00 93.56 119 ASP A N 1
ATOM 991 C CA . ASP A 1 119 ? 9.099 -12.172 -5.920 1.00 93.56 119 ASP A CA 1
ATOM 992 C C . ASP A 1 119 ? 9.165 -11.221 -7.126 1.00 93.56 119 ASP A C 1
ATOM 994 O O . ASP A 1 119 ? 8.233 -10.464 -7.413 1.00 93.56 119 ASP A O 1
ATOM 998 N N . TYR A 1 120 ? 10.263 -11.314 -7.881 1.00 91.50 120 TYR A N 1
ATOM 999 C CA . TYR A 1 120 ? 10.540 -10.496 -9.066 1.00 91.50 120 TYR A CA 1
ATOM 1000 C C . TYR A 1 120 ? 9.488 -10.585 -10.174 1.00 91.50 120 TYR A C 1
ATOM 1002 O O . TYR A 1 120 ? 9.497 -9.767 -11.097 1.00 91.50 120 TYR A O 1
ATOM 1010 N N . ARG A 1 121 ? 8.639 -11.615 -10.156 1.00 94.50 121 ARG A N 1
ATOM 1011 C CA . ARG A 1 121 ? 7.600 -11.818 -11.170 1.00 94.50 121 ARG A CA 1
ATOM 1012 C C . ARG A 1 121 ? 6.469 -10.814 -11.041 1.00 94.50 121 ARG A C 1
ATOM 1014 O O . ARG A 1 121 ? 5.765 -10.609 -12.024 1.00 94.50 121 ARG A O 1
ATOM 1021 N N . TYR A 1 122 ? 6.303 -10.227 -9.863 1.00 95.50 122 TYR A N 1
ATOM 1022 C CA . TYR A 1 122 ? 5.242 -9.289 -9.551 1.00 95.50 122 TYR A CA 1
ATOM 1023 C C . TYR A 1 122 ? 5.816 -7.877 -9.477 1.00 95.50 122 TYR A C 1
ATOM 1025 O O . TYR A 1 122 ? 6.666 -7.586 -8.639 1.00 95.50 122 TYR A O 1
ATOM 1033 N N . ILE A 1 123 ? 5.340 -7.000 -10.356 1.00 95.44 123 ILE A N 1
ATOM 1034 C CA . ILE A 1 123 ? 5.719 -5.589 -10.407 1.00 95.44 123 ILE A CA 1
ATOM 1035 C C . ILE A 1 123 ? 4.501 -4.746 -10.013 1.00 95.44 123 ILE A C 1
ATOM 1037 O O . ILE A 1 123 ? 3.559 -4.632 -10.801 1.00 95.44 123 ILE A O 1
ATOM 1041 N N . PRO A 1 124 ? 4.491 -4.137 -8.817 1.00 95.88 124 PRO A N 1
ATOM 1042 C CA . PRO A 1 124 ? 3.447 -3.195 -8.435 1.00 95.88 124 PRO A CA 1
ATOM 1043 C C . PRO A 1 124 ? 3.523 -1.916 -9.279 1.00 95.88 124 PRO A C 1
ATOM 1045 O O . PRO A 1 124 ? 4.514 -1.186 -9.230 1.00 95.88 124 PRO A O 1
ATOM 1048 N N . VAL A 1 125 ? 2.458 -1.633 -10.023 1.00 95.88 125 VAL A N 1
ATOM 1049 C CA . VAL A 1 125 ? 2.261 -0.439 -10.865 1.00 95.88 125 VAL A CA 1
ATOM 1050 C C . VAL A 1 125 ? 1.054 0.351 -10.365 1.00 95.88 125 VAL A C 1
ATOM 1052 O O . VAL A 1 125 ? 0.359 -0.104 -9.462 1.00 95.88 125 VAL A O 1
ATOM 1055 N N . ALA A 1 126 ? 0.766 1.535 -10.903 1.00 95.38 126 ALA A N 1
ATOM 1056 C CA . ALA A 1 126 ? -0.235 2.419 -10.299 1.00 95.38 126 ALA A CA 1
ATOM 1057 C C . ALA A 1 126 ? -1.646 1.812 -10.227 1.00 95.38 126 ALA A C 1
ATOM 1059 O O . ALA A 1 126 ? -2.339 2.027 -9.227 1.00 95.38 126 ALA A O 1
ATOM 1060 N N . ASN A 1 127 ? -2.012 1.007 -11.228 1.00 96.25 127 ASN A N 1
ATOM 1061 C CA . ASN A 1 127 ? -3.328 0.396 -11.417 1.00 96.25 127 ASN A CA 1
ATOM 1062 C C . ASN A 1 127 ? -3.405 -1.107 -11.073 1.00 96.25 127 ASN A C 1
ATOM 1064 O O . ASN A 1 127 ? -4.437 -1.721 -11.323 1.00 96.25 127 ASN A O 1
ATOM 1068 N N . GLY A 1 128 ? -2.357 -1.714 -10.508 1.00 96.75 128 GLY A N 1
ATOM 1069 C CA . GLY A 1 128 ? -2.402 -3.114 -10.074 1.00 96.75 128 GLY A CA 1
ATOM 1070 C C . GLY A 1 128 ? -1.025 -3.732 -9.855 1.00 96.75 128 GLY A C 1
ATOM 1071 O O . GLY A 1 128 ? -0.025 -3.035 -9.684 1.00 96.75 128 GLY A O 1
ATOM 1072 N N . VAL A 1 129 ? -0.964 -5.060 -9.879 1.00 97.25 129 VAL A N 1
ATOM 1073 C CA . VAL A 1 129 ? 0.292 -5.815 -9.803 1.00 97.25 129 VAL A CA 1
ATOM 1074 C C . VAL A 1 129 ? 0.489 -6.576 -11.107 1.00 97.25 129 VAL A C 1
ATOM 1076 O O . VAL A 1 129 ? -0.233 -7.520 -11.413 1.00 97.25 129 VAL A O 1
ATOM 1079 N N . TYR A 1 130 ? 1.460 -6.150 -11.911 1.00 96.88 130 TYR A N 1
ATOM 1080 C CA . TYR A 1 130 ? 1.759 -6.795 -13.182 1.00 96.88 130 TYR A CA 1
ATOM 1081 C C . TYR A 1 130 ? 2.570 -8.073 -12.9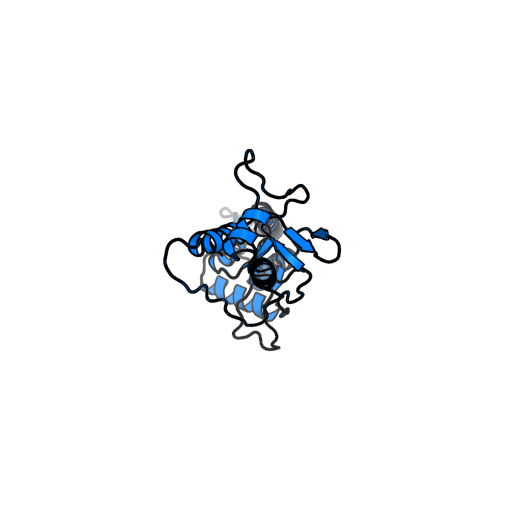67 1.00 96.88 130 TYR A C 1
ATOM 1083 O O . TYR A 1 130 ? 3.633 -8.053 -12.347 1.00 96.88 130 TYR A O 1
ATOM 1091 N N . ASN A 1 131 ? 2.087 -9.182 -13.519 1.00 96.19 131 ASN A N 1
ATOM 1092 C CA . ASN A 1 131 ? 2.749 -10.474 -13.463 1.00 96.19 131 ASN A CA 1
ATOM 1093 C C . ASN A 1 131 ? 3.487 -10.755 -14.776 1.00 96.19 131 ASN A C 1
ATOM 1095 O O . ASN A 1 131 ? 2.879 -11.011 -15.815 1.00 96.19 131 ASN A O 1
ATOM 1099 N N . ILE A 1 132 ? 4.818 -10.761 -14.718 1.00 93.56 132 ILE A N 1
ATOM 1100 C CA . ILE A 1 132 ? 5.689 -10.918 -15.892 1.00 93.56 132 ILE A CA 1
ATOM 1101 C C . ILE A 1 132 ? 5.537 -12.303 -16.535 1.00 93.56 132 ILE A C 1
ATOM 1103 O O . ILE A 1 132 ? 5.725 -12.433 -17.738 1.00 93.56 132 ILE A O 1
ATOM 1107 N N . LYS A 1 133 ? 5.204 -13.349 -15.761 1.00 94.19 133 LYS A N 1
ATOM 1108 C CA . LYS A 1 133 ? 5.053 -14.709 -16.308 1.00 94.19 133 LYS A CA 1
ATOM 1109 C C . LYS A 1 133 ? 3.754 -14.879 -17.083 1.00 94.19 133 LYS A C 1
ATOM 1111 O O . LYS A 1 133 ? 3.740 -15.565 -18.098 1.00 94.19 133 LYS A O 1
ATOM 1116 N N . THR A 1 134 ? 2.660 -14.326 -16.568 1.00 96.00 134 THR A N 1
ATOM 1117 C CA . THR A 1 134 ? 1.332 -14.480 -17.180 1.00 96.00 134 THR A CA 1
ATOM 1118 C C . THR A 1 134 ? 0.998 -13.347 -18.143 1.00 96.00 134 THR A C 1
ATOM 1120 O O . THR A 1 134 ? 0.041 -13.479 -18.902 1.00 96.00 134 THR A O 1
ATOM 1123 N N . HIS A 1 135 ? 1.775 -12.258 -18.118 1.00 94.06 135 HIS A N 1
ATOM 1124 C CA . HIS A 1 135 ? 1.511 -11.013 -18.836 1.00 94.06 135 HIS A CA 1
ATOM 1125 C C . HIS A 1 135 ? 0.140 -10.410 -18.500 1.00 94.06 135 HIS A C 1
ATOM 1127 O O . HIS A 1 135 ? -0.525 -9.828 -19.355 1.00 94.06 135 HIS A O 1
ATOM 1133 N N . LYS A 1 136 ? -0.301 -10.566 -17.246 1.00 96.12 136 LYS A N 1
ATOM 1134 C CA . LYS A 1 136 ? -1.581 -10.041 -16.759 1.00 96.12 136 LYS A CA 1
ATOM 1135 C C . LYS A 1 136 ? -1.370 -9.001 -15.672 1.00 96.12 136 LYS A C 1
ATOM 1137 O O . LYS A 1 136 ? -0.435 -9.097 -14.880 1.00 96.12 136 LYS A O 1
ATOM 1142 N N . LEU A 1 137 ? -2.275 -8.030 -15.639 1.00 97.88 137 LEU A N 1
ATOM 1143 C CA . LEU A 1 137 ? -2.421 -7.106 -14.526 1.00 97.88 137 LEU A CA 1
ATOM 1144 C C . LEU A 1 137 ? -3.383 -7.731 -13.512 1.00 97.88 137 LEU A C 1
ATOM 1146 O O . LEU A 1 137 ? -4.551 -7.951 -13.826 1.00 97.88 137 LEU A O 1
ATOM 1150 N N . GLU A 1 138 ? -2.870 -8.068 -12.335 1.00 97.06 138 GLU A N 1
ATOM 1151 C CA . GLU A 1 138 ? -3.657 -8.582 -11.218 1.00 97.06 138 GLU A CA 1
ATOM 1152 C C . GLU A 1 138 ? -4.180 -7.412 -10.375 1.00 97.06 138 GLU A C 1
ATOM 1154 O O . GLU A 1 138 ? -3.501 -6.392 -10.208 1.00 97.06 138 GLU A O 1
ATOM 1159 N N . GLU A 1 139 ? -5.397 -7.553 -9.848 1.00 96.94 139 GLU A N 1
ATOM 1160 C CA . GLU A 1 139 ? -5.975 -6.560 -8.947 1.00 96.94 139 GLU A CA 1
ATOM 1161 C C . GLU A 1 139 ? -5.160 -6.452 -7.657 1.00 96.94 139 GLU A C 1
ATOM 1163 O O . GLU A 1 139 ? -4.538 -7.407 -7.181 1.00 96.94 139 GLU A O 1
ATOM 1168 N N . PHE A 1 140 ? -5.186 -5.266 -7.060 1.00 96.69 140 PHE A N 1
ATOM 1169 C CA . PHE A 1 140 ? -4.579 -5.062 -5.760 1.00 96.69 140 P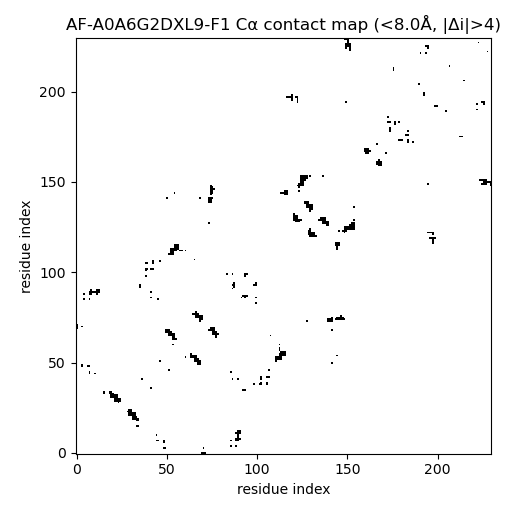HE A CA 1
ATOM 1170 C C . PHE A 1 140 ? -5.239 -5.946 -4.699 1.00 96.69 140 PHE A C 1
ATOM 1172 O O . PHE A 1 140 ? -6.460 -6.048 -4.605 1.00 96.69 140 PHE A O 1
ATOM 1179 N N . SER A 1 141 ? -4.406 -6.568 -3.869 1.00 96.00 141 SER A N 1
ATOM 1180 C CA . SER A 1 141 ? -4.852 -7.433 -2.785 1.00 96.00 141 SER A CA 1
ATOM 1181 C C . SER A 1 141 ? -3.948 -7.272 -1.559 1.00 96.00 141 SER A C 1
ATOM 1183 O O . SER A 1 141 ? -2.735 -7.132 -1.727 1.00 96.00 141 SER A O 1
ATOM 1185 N N . PRO A 1 142 ? -4.484 -7.384 -0.326 1.00 95.75 142 PRO A N 1
ATOM 1186 C CA . PRO A 1 142 ? -3.686 -7.483 0.902 1.00 95.75 142 PRO A CA 1
ATOM 1187 C C . PRO A 1 142 ? -2.713 -8.674 0.926 1.00 95.75 142 PRO A C 1
ATOM 1189 O O . PRO A 1 142 ? -1.834 -8.749 1.784 1.00 95.75 142 PRO A O 1
ATOM 1192 N N . ASN A 1 143 ? -2.866 -9.634 0.011 1.00 95.56 143 ASN A N 1
ATOM 1193 C CA . ASN A 1 143 ? -1.912 -10.728 -0.155 1.00 95.56 143 ASN A CA 1
ATOM 1194 C C . ASN A 1 143 ? -0.586 -10.254 -0.768 1.00 95.56 143 ASN A C 1
ATOM 1196 O O . ASN A 1 143 ? 0.453 -10.853 -0.499 1.00 95.56 143 ASN A O 1
ATOM 1200 N N . PHE A 1 144 ? -0.602 -9.157 -1.529 1.00 96.12 144 PHE A N 1
ATOM 1201 C CA . PHE A 1 144 ? 0.609 -8.480 -1.974 1.00 96.12 144 PHE A CA 1
ATOM 1202 C C . PHE A 1 144 ? 1.111 -7.566 -0.855 1.00 96.12 144 PHE A C 1
ATOM 1204 O O . PHE A 1 144 ? 0.610 -6.459 -0.646 1.00 96.12 144 PHE A O 1
ATOM 1211 N N . VAL A 1 145 ? 2.113 -8.033 -0.110 1.00 96.06 145 VAL A N 1
ATOM 1212 C CA . VAL A 1 145 ? 2.720 -7.276 0.994 1.00 96.06 145 VAL A CA 1
ATOM 1213 C C . VAL A 1 145 ? 3.705 -6.247 0.434 1.00 96.06 145 VAL A C 1
ATOM 1215 O O . VAL A 1 145 ? 4.918 -6.431 0.457 1.00 96.06 145 VAL A O 1
ATOM 1218 N N . ILE A 1 146 ? 3.162 -5.166 -0.120 1.00 94.94 146 ILE A N 1
ATOM 1219 C CA . ILE A 1 146 ? 3.914 -4.081 -0.764 1.00 94.94 146 ILE A CA 1
ATOM 1220 C C . ILE A 1 146 ? 3.736 -2.770 0.000 1.00 94.94 146 ILE A C 1
ATOM 1222 O O . ILE A 1 146 ? 2.662 -2.510 0.537 1.00 94.94 146 ILE A O 1
ATOM 1226 N N . THR A 1 147 ? 4.772 -1.932 0.039 1.00 93.75 147 THR A N 1
ATOM 1227 C CA . THR A 1 147 ? 4.747 -0.600 0.687 1.00 93.75 147 THR A CA 1
ATOM 1228 C C . THR A 1 147 ? 4.951 0.554 -0.289 1.00 93.75 147 THR A C 1
ATOM 1230 O O . THR A 1 147 ? 4.836 1.713 0.095 1.00 93.75 147 THR A O 1
ATOM 1233 N N . SER A 1 148 ? 5.275 0.245 -1.539 1.00 91.38 148 SER A N 1
ATOM 1234 C CA . SER A 1 148 ? 5.463 1.196 -2.627 1.00 91.38 148 SER A CA 1
ATOM 1235 C C . SER A 1 148 ? 5.099 0.528 -3.951 1.00 91.38 148 SER A C 1
ATOM 1237 O O . SER A 1 148 ? 4.906 -0.690 -4.024 1.00 91.38 148 SER A O 1
ATOM 1239 N N . LYS A 1 149 ? 4.954 1.347 -4.990 1.00 92.88 149 LYS A N 1
ATOM 1240 C CA . LYS A 1 149 ? 4.640 0.920 -6.351 1.00 92.88 149 LYS A CA 1
ATOM 1241 C C . LYS A 1 149 ? 5.163 1.939 -7.352 1.00 92.88 149 LYS A C 1
ATOM 1243 O O . LYS A 1 149 ? 5.381 3.100 -7.006 1.00 92.88 149 LYS A O 1
ATOM 1248 N N . ILE A 1 150 ? 5.325 1.512 -8.595 1.00 94.44 150 ILE A N 1
ATOM 1249 C CA . ILE A 1 150 ? 5.548 2.417 -9.721 1.00 94.44 150 ILE A CA 1
ATOM 1250 C C . ILE A 1 150 ? 4.307 3.296 -9.896 1.00 94.44 150 ILE A C 1
ATOM 1252 O O . ILE A 1 150 ? 3.180 2.816 -9.775 1.00 94.44 150 ILE A O 1
ATOM 1256 N N . GLN A 1 151 ? 4.506 4.591 -10.139 1.00 93.50 151 GLN A N 1
ATOM 1257 C CA . GLN A 1 151 ? 3.406 5.556 -10.239 1.00 93.50 151 GLN A CA 1
ATOM 1258 C C . GLN A 1 151 ? 2.784 5.620 -11.636 1.00 93.50 151 GLN A C 1
ATOM 1260 O O . GLN A 1 151 ? 1.746 6.253 -11.808 1.00 93.50 151 GLN A O 1
ATOM 1265 N N . THR A 1 152 ? 3.399 4.985 -12.631 1.00 93.75 152 THR A N 1
ATOM 1266 C CA . THR A 1 152 ? 2.812 4.834 -13.961 1.00 93.75 152 THR A CA 1
ATOM 1267 C C . THR A 1 152 ? 1.915 3.602 -14.019 1.00 93.75 152 THR A C 1
ATOM 1269 O O . THR A 1 152 ? 2.139 2.596 -13.340 1.00 93.75 152 THR A O 1
ATOM 1272 N N . GLU A 1 153 ? 0.847 3.700 -14.804 1.00 95.44 153 GLU A N 1
ATOM 1273 C CA . GLU A 1 153 ? -0.094 2.607 -15.026 1.00 95.44 153 GLU A CA 1
ATOM 1274 C C . GLU A 1 153 ? 0.429 1.641 -16.087 1.00 95.44 153 GLU A C 1
ATOM 1276 O O . GLU A 1 153 ? 1.015 2.044 -17.095 1.00 95.44 153 GLU A O 1
ATOM 1281 N N . TYR A 1 154 ? 0.159 0.352 -15.897 1.00 95.69 154 TYR A N 1
ATOM 1282 C CA . TYR A 1 154 ? 0.364 -0.620 -16.958 1.00 95.69 154 TYR A CA 1
ATOM 1283 C C . TYR A 1 154 ? -0.726 -0.474 -18.024 1.00 95.69 154 TYR A C 1
ATOM 1285 O O . TYR A 1 154 ? -1.919 -0.497 -17.712 1.00 95.69 154 TYR A O 1
ATOM 1293 N N . ASN A 1 155 ? -0.304 -0.385 -19.287 1.00 94.62 155 ASN A N 1
ATOM 1294 C CA . ASN A 1 155 ? -1.183 -0.324 -20.449 1.00 94.62 155 ASN A CA 1
ATOM 1295 C C . ASN A 1 155 ? -0.898 -1.510 -21.397 1.00 94.62 155 ASN A C 1
ATOM 1297 O O . ASN A 1 155 ? 0.122 -1.493 -22.090 1.00 94.62 155 ASN A O 1
ATOM 1301 N N . PRO A 1 156 ? -1.792 -2.515 -21.498 1.00 93.94 156 PRO A N 1
ATOM 1302 C CA . PRO A 1 156 ? -1.600 -3.662 -22.396 1.00 93.94 156 PRO A CA 1
ATOM 1303 C C . PRO A 1 156 ? -1.635 -3.277 -23.885 1.00 93.94 156 PRO A C 1
ATOM 1305 O O . PRO A 1 156 ? -1.126 -4.000 -24.742 1.00 93.94 156 PRO A O 1
ATOM 1308 N N . SER A 1 157 ? -2.215 -2.121 -24.207 1.00 93.81 157 SER A N 1
ATOM 1309 C CA . SER A 1 157 ? -2.286 -1.573 -25.561 1.00 93.81 157 SER A CA 1
ATOM 1310 C C . SER A 1 157 ? -1.108 -0.660 -25.895 1.00 93.81 157 SER A C 1
ATOM 1312 O O . SER A 1 157 ? -1.087 -0.093 -26.988 1.00 93.81 157 SER A O 1
ATOM 1314 N N . ALA A 1 158 ? -0.123 -0.514 -24.999 1.00 91.06 158 ALA A N 1
ATOM 1315 C CA . ALA A 1 158 ? 1.066 0.281 -25.268 1.00 91.06 158 ALA A CA 1
ATOM 1316 C C . ALA A 1 158 ? 1.756 -0.186 -26.562 1.00 91.06 158 ALA A C 1
ATOM 1318 O O . ALA A 1 158 ? 1.806 -1.376 -26.896 1.00 91.06 158 ALA A O 1
ATOM 1319 N N . ARG A 1 159 ? 2.261 0.781 -27.322 1.00 89.75 159 ARG A N 1
ATOM 1320 C CA . ARG A 1 159 ? 3.039 0.569 -28.544 1.00 89.75 159 ARG A CA 1
ATOM 1321 C C . ARG A 1 159 ? 4.344 1.332 -28.413 1.00 89.75 159 ARG A C 1
ATOM 1323 O O . ARG A 1 159 ? 4.428 2.276 -27.628 1.00 89.75 159 ARG A O 1
ATOM 1330 N N . LYS A 1 160 ? 5.350 0.918 -29.184 1.00 88.44 160 LYS A N 1
ATOM 1331 C CA . LYS A 1 160 ? 6.615 1.646 -29.257 1.00 88.44 160 LYS A CA 1
ATOM 1332 C C . LYS A 1 160 ? 6.330 3.125 -29.571 1.00 88.44 160 LYS A C 1
ATOM 1334 O O . LYS A 1 160 ? 5.602 3.380 -30.533 1.00 88.44 160 LYS A O 1
ATOM 1339 N N . PRO A 1 161 ? 6.880 4.081 -28.802 1.00 87.31 161 PRO A N 1
ATOM 1340 C CA . PRO A 1 161 ? 6.722 5.495 -29.100 1.00 87.31 161 PRO A CA 1
ATOM 1341 C C . PRO A 1 161 ? 7.345 5.829 -30.458 1.00 87.31 161 PRO A C 1
ATOM 1343 O O . PRO A 1 161 ? 8.559 5.714 -30.641 1.00 87.31 161 PRO A O 1
ATOM 1346 N N . ILE A 1 162 ? 6.497 6.239 -31.399 1.00 88.19 162 ILE A N 1
ATOM 1347 C CA . ILE A 1 162 ? 6.890 6.816 -32.683 1.00 88.19 162 ILE A CA 1
ATOM 1348 C C . ILE A 1 162 ? 6.146 8.146 -32.788 1.00 88.19 162 ILE A C 1
ATOM 1350 O O . ILE A 1 162 ? 4.920 8.147 -32.883 1.00 88.19 162 ILE A O 1
ATOM 1354 N N . LEU A 1 163 ? 6.867 9.266 -32.706 1.00 87.56 163 LEU A N 1
ATOM 1355 C CA . LEU A 1 163 ? 6.263 10.603 -32.758 1.00 87.56 163 LEU A CA 1
ATOM 1356 C C . LEU A 1 163 ? 6.475 11.175 -34.153 1.00 87.56 163 LEU A C 1
ATOM 1358 O O . LEU A 1 163 ? 7.611 11.466 -34.522 1.00 87.56 163 LEU A O 1
ATOM 1362 N N . ASP A 1 164 ? 5.390 11.267 -34.925 1.00 82.94 164 ASP A N 1
ATOM 1363 C CA . ASP A 1 164 ? 5.284 11.940 -36.229 1.00 82.94 164 ASP A CA 1
ATOM 1364 C C . ASP A 1 164 ? 6.486 11.730 -37.173 1.00 82.94 164 ASP A C 1
ATOM 1366 O O . ASP A 1 164 ? 6.919 12.635 -37.882 1.00 82.94 164 ASP A O 1
ATOM 1370 N N . GLY A 1 165 ? 7.071 10.527 -37.150 1.00 81.19 165 GLY A N 1
ATOM 1371 C CA . GLY A 1 165 ? 8.235 10.143 -37.954 1.00 81.19 165 GLY A CA 1
ATOM 1372 C C . GLY A 1 165 ? 9.580 10.767 -37.548 1.00 81.19 165 GLY A C 1
ATOM 1373 O O . GLY A 1 165 ? 10.608 10.312 -38.048 1.00 81.19 165 GLY A O 1
ATOM 1374 N N . TRP A 1 166 ? 9.613 11.755 -36.646 1.00 86.75 166 TRP A N 1
ATOM 1375 C CA . TRP A 1 166 ? 10.852 12.403 -36.191 1.00 86.75 166 TRP A CA 1
ATOM 1376 C C . TRP A 1 166 ? 11.494 11.699 -34.989 1.00 86.75 166 TRP A C 1
ATOM 1378 O O . TRP A 1 166 ? 12.704 11.805 -34.796 1.00 86.75 166 TRP A O 1
ATOM 1388 N N . PHE A 1 167 ? 10.710 10.957 -34.200 1.00 91.19 167 PHE A N 1
ATOM 1389 C CA . PHE A 1 167 ? 11.201 10.175 -33.066 1.00 91.19 167 PHE A CA 1
ATOM 1390 C C . PHE A 1 167 ? 10.856 8.697 -33.227 1.00 91.19 167 PHE A C 1
ATOM 1392 O O . PHE A 1 167 ? 9.695 8.348 -33.427 1.00 91.19 167 PHE A O 1
ATOM 1399 N N . ASP A 1 168 ? 11.857 7.836 -33.060 1.00 94.12 168 ASP A N 1
ATOM 1400 C CA . ASP A 1 168 ? 11.702 6.397 -32.849 1.00 94.12 168 ASP A CA 1
ATOM 1401 C C . ASP A 1 168 ? 12.522 6.025 -31.612 1.00 94.12 168 ASP A C 1
ATOM 1403 O O . ASP A 1 168 ? 13.716 6.328 -31.550 1.00 94.12 168 ASP A O 1
ATOM 1407 N N . PHE A 1 169 ? 11.877 5.394 -30.628 1.00 92.94 169 PHE A N 1
ATOM 1408 C CA . PHE A 1 169 ? 12.517 5.063 -29.356 1.00 92.94 169 PHE A CA 1
ATOM 1409 C C . PHE A 1 169 ? 13.767 4.184 -29.514 1.00 92.94 169 PHE A C 1
ATOM 1411 O O . PHE A 1 169 ? 14.774 4.450 -28.860 1.00 92.94 169 PHE A O 1
ATOM 1418 N N . ASP A 1 170 ? 13.730 3.180 -30.395 1.00 93.06 170 ASP A N 1
ATOM 1419 C CA . ASP A 1 170 ? 14.852 2.252 -30.573 1.00 93.06 170 ASP A CA 1
ATOM 1420 C C . ASP A 1 170 ? 16.032 2.976 -31.227 1.00 93.06 170 ASP A C 1
ATOM 1422 O O . ASP A 1 170 ? 17.157 2.882 -30.745 1.00 93.06 170 ASP A O 1
ATOM 1426 N N . ARG A 1 171 ? 15.763 3.786 -32.263 1.00 93.19 171 ARG A N 1
ATOM 1427 C CA . ARG A 1 171 ? 16.799 4.595 -32.931 1.00 93.19 171 ARG A CA 1
ATOM 1428 C C . ARG A 1 171 ? 17.411 5.632 -31.998 1.00 93.19 171 ARG A C 1
ATOM 1430 O O . ARG A 1 171 ? 18.607 5.894 -32.061 1.00 93.19 171 ARG A O 1
ATOM 1437 N N . TRP A 1 172 ? 16.595 6.245 -31.145 1.00 93.00 172 TRP A N 1
ATOM 1438 C CA . TRP A 1 172 ? 17.084 7.174 -30.133 1.00 93.00 172 TRP A CA 1
ATOM 1439 C C . TRP A 1 172 ? 17.996 6.463 -29.125 1.00 93.00 172 TRP A C 1
ATOM 1441 O O . TRP A 1 172 ? 19.067 6.979 -28.811 1.00 93.00 172 TRP A O 1
ATOM 1451 N N . LEU A 1 173 ? 17.626 5.261 -28.673 1.00 92.94 173 LEU A N 1
ATOM 1452 C CA . LEU A 1 173 ? 18.446 4.463 -27.762 1.00 92.94 173 LEU A CA 1
ATOM 1453 C C . LEU A 1 173 ? 19.765 4.008 -28.412 1.00 92.94 173 LEU A C 1
ATOM 1455 O O . LEU A 1 173 ? 20.817 4.080 -27.780 1.00 92.94 173 LEU A O 1
ATOM 1459 N N . GLU A 1 174 ? 19.729 3.604 -29.685 1.00 93.56 174 GLU A N 1
ATOM 1460 C CA . GLU A 1 174 ? 20.918 3.299 -30.493 1.00 93.56 174 GLU A CA 1
ATOM 1461 C C . GLU A 1 174 ? 21.832 4.521 -30.638 1.00 93.56 174 GLU A C 1
ATOM 1463 O O . GLU A 1 174 ? 23.044 4.407 -30.462 1.00 93.56 174 GLU A O 1
ATOM 1468 N N . ALA A 1 175 ? 21.265 5.704 -30.889 1.00 91.44 175 ALA A N 1
ATOM 1469 C CA . ALA A 1 175 ? 22.027 6.944 -30.991 1.00 91.44 175 ALA A CA 1
ATOM 1470 C C . ALA A 1 175 ? 22.711 7.318 -29.664 1.00 91.44 175 ALA A C 1
ATOM 1472 O O . ALA A 1 175 ? 23.882 7.695 -29.675 1.00 91.44 175 ALA A O 1
ATOM 1473 N N . LEU A 1 176 ? 22.025 7.158 -28.522 1.00 90.12 176 LEU A N 1
ATOM 1474 C CA . LEU A 1 176 ? 22.627 7.339 -27.190 1.00 90.12 176 LEU A CA 1
ATOM 1475 C C . LEU A 1 176 ? 23.815 6.399 -26.955 1.00 90.12 176 LEU A C 1
ATOM 1477 O O . LEU A 1 176 ? 24.781 6.770 -26.292 1.00 90.12 176 LEU A O 1
ATOM 1481 N N . ALA A 1 177 ? 23.732 5.189 -27.499 1.00 90.69 177 ALA A N 1
ATOM 1482 C CA . ALA A 1 177 ? 24.753 4.159 -27.396 1.00 90.69 177 ALA A CA 1
ATOM 1483 C C . ALA A 1 177 ? 25.829 4.247 -28.493 1.00 90.69 177 ALA A C 1
ATOM 1485 O O . ALA A 1 177 ? 26.687 3.375 -28.565 1.00 90.69 177 ALA A O 1
ATOM 1486 N N . VAL A 1 178 ? 25.786 5.252 -29.378 1.00 90.75 178 VAL A N 1
ATOM 1487 C CA . VAL A 1 178 ? 26.687 5.360 -30.544 1.00 90.75 178 VAL A CA 1
ATOM 1488 C C . VAL A 1 178 ? 26.675 4.070 -31.391 1.00 90.75 178 VAL A C 1
ATOM 1490 O O . VAL A 1 178 ? 27.687 3.634 -31.932 1.00 90.75 178 VAL A O 1
ATOM 1493 N N . ASN A 1 179 ? 25.498 3.449 -31.512 1.00 90.88 179 ASN A N 1
ATOM 1494 C CA . ASN A 1 179 ? 25.251 2.162 -32.173 1.00 90.88 179 ASN A CA 1
ATOM 1495 C C . ASN A 1 179 ? 26.012 0.959 -31.577 1.00 90.88 179 ASN A C 1
ATOM 1497 O O . ASN A 1 179 ? 26.060 -0.107 -32.198 1.00 90.88 179 ASN A O 1
ATOM 1501 N N . ASP A 1 180 ? 26.575 1.093 -30.375 1.00 94.69 180 ASP A N 1
ATOM 1502 C CA . ASP A 1 180 ? 27.157 -0.024 -29.641 1.00 94.69 180 ASP A CA 1
ATOM 1503 C C . ASP A 1 180 ? 26.038 -0.915 -29.082 1.00 94.69 180 ASP A C 1
ATOM 1505 O O . ASP A 1 180 ? 25.277 -0.538 -28.186 1.00 94.69 180 ASP A O 1
ATOM 1509 N N . LYS A 1 181 ? 25.940 -2.131 -29.622 1.00 95.94 181 LYS A N 1
ATOM 1510 C CA . LYS A 1 181 ? 24.893 -3.093 -29.261 1.00 95.94 181 LYS A CA 1
ATOM 1511 C C . LYS A 1 181 ? 24.976 -3.547 -27.805 1.00 95.94 181 LYS A C 1
ATOM 1513 O O . LYS A 1 181 ? 23.936 -3.847 -27.219 1.00 95.94 181 LYS A O 1
ATOM 1518 N N . GLU A 1 182 ? 26.171 -3.607 -27.220 1.00 95.94 182 GLU A N 1
ATOM 1519 C CA . GLU A 1 182 ? 26.340 -3.977 -25.814 1.00 95.94 182 GLU A CA 1
ATOM 1520 C C . GLU A 1 182 ? 25.839 -2.855 -24.905 1.00 95.94 182 GLU A C 1
ATOM 1522 O O . GLU A 1 182 ? 25.126 -3.116 -23.933 1.00 95.94 182 GLU A O 1
ATOM 1527 N N . VAL A 1 183 ? 26.118 -1.600 -25.266 1.00 93.12 183 VAL A N 1
ATOM 1528 C CA . VAL A 1 183 ? 25.614 -0.430 -24.534 1.00 93.12 183 VAL A CA 1
ATOM 1529 C C . VAL A 1 183 ? 24.094 -0.308 -24.666 1.00 93.12 183 VAL A C 1
ATOM 1531 O O . VAL A 1 183 ? 23.422 -0.091 -23.659 1.00 93.12 183 VAL A O 1
ATOM 1534 N N . VAL A 1 184 ? 23.514 -0.527 -25.853 1.00 95.12 184 VAL A N 1
ATOM 1535 C CA . VAL A 1 184 ? 22.046 -0.579 -26.026 1.00 95.12 184 VAL A CA 1
ATOM 1536 C C . VAL A 1 184 ? 21.428 -1.646 -25.121 1.00 95.12 184 VAL A C 1
ATOM 1538 O O . VAL A 1 184 ? 20.443 -1.384 -24.424 1.00 95.12 184 VAL A O 1
ATOM 1541 N N . ALA A 1 185 ? 22.010 -2.848 -25.096 1.00 95.75 185 ALA A N 1
ATOM 1542 C CA . ALA A 1 185 ? 21.542 -3.925 -24.232 1.00 95.75 185 ALA A CA 1
ATOM 1543 C C . ALA A 1 185 ? 21.642 -3.548 -22.746 1.00 95.75 185 ALA A C 1
ATOM 1545 O O . ALA A 1 185 ? 20.714 -3.825 -21.982 1.00 95.75 185 ALA A O 1
ATOM 1546 N N . LEU A 1 186 ? 22.723 -2.875 -22.338 1.00 93.75 186 LEU A N 1
ATOM 1547 C CA . LEU A 1 186 ? 22.880 -2.364 -20.981 1.00 93.75 186 LEU A CA 1
ATOM 1548 C C . LEU A 1 186 ? 21.784 -1.348 -20.641 1.00 93.75 186 LEU A C 1
ATOM 1550 O O . LEU A 1 186 ? 21.143 -1.494 -19.606 1.00 93.75 186 LEU A O 1
ATOM 1554 N N . LEU A 1 187 ? 21.493 -0.375 -21.509 1.00 94.38 187 LEU A N 1
ATOM 1555 C CA . LEU A 1 187 ? 20.431 0.614 -21.275 1.00 94.38 187 LEU A CA 1
ATOM 1556 C C . LEU A 1 187 ? 19.055 -0.047 -21.089 1.00 94.38 187 LEU A C 1
ATOM 1558 O O . LEU A 1 187 ? 18.321 0.315 -20.168 1.00 94.38 187 LEU A O 1
ATOM 1562 N N . TRP A 1 188 ? 18.729 -1.072 -21.883 1.00 94.25 188 TRP A N 1
ATOM 1563 C CA . TRP A 1 188 ? 17.517 -1.877 -21.681 1.00 94.25 188 TRP A CA 1
ATOM 1564 C C . TRP A 1 188 ? 17.497 -2.595 -20.329 1.00 94.25 188 TRP A C 1
ATOM 1566 O O . TRP A 1 188 ? 16.460 -2.643 -19.664 1.00 94.25 188 TRP A O 1
ATOM 1576 N N . GLN A 1 189 ? 1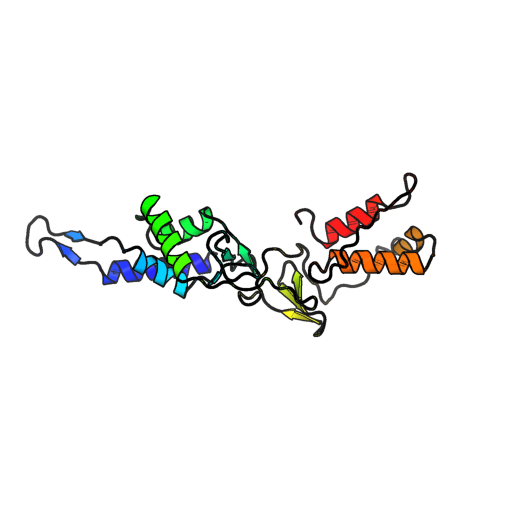8.636 -3.137 -19.892 1.00 92.25 189 GLN A N 1
ATOM 1577 C CA . GLN A 1 189 ? 18.755 -3.753 -18.571 1.00 92.25 189 GLN A CA 1
ATOM 1578 C C . GLN A 1 189 ? 18.552 -2.726 -17.452 1.00 92.25 189 GLN A C 1
ATOM 1580 O O . GLN A 1 189 ? 17.876 -3.051 -16.476 1.00 92.25 189 GLN A O 1
ATOM 1585 N N . VAL A 1 190 ? 19.061 -1.497 -17.611 1.00 92.81 190 VAL A N 1
ATOM 1586 C CA . VAL A 1 190 ? 18.833 -0.393 -16.664 1.00 92.81 190 VAL A CA 1
ATOM 1587 C C . VAL A 1 190 ? 17.351 -0.038 -16.582 1.00 92.81 190 VAL A C 1
ATOM 1589 O O . VAL A 1 190 ? 16.818 0.046 -15.479 1.00 92.81 190 VAL A O 1
ATOM 1592 N N . ILE A 1 191 ? 16.663 0.099 -17.722 1.00 93.25 191 ILE A N 1
ATOM 1593 C CA . ILE A 1 191 ? 15.211 0.341 -17.760 1.00 93.25 191 ILE A CA 1
ATOM 1594 C C . ILE A 1 191 ? 14.465 -0.774 -17.017 1.00 93.25 191 ILE A C 1
ATOM 1596 O O . ILE A 1 191 ? 13.631 -0.497 -16.157 1.00 93.25 191 ILE A O 1
ATOM 1600 N N . ASN A 1 192 ? 14.785 -2.037 -17.310 1.00 90.94 192 ASN A N 1
ATOM 1601 C CA . ASN A 1 192 ? 14.149 -3.185 -16.667 1.00 90.94 192 ASN A CA 1
ATOM 1602 C C . ASN A 1 192 ? 14.425 -3.249 -15.151 1.00 90.94 192 ASN A C 1
ATOM 1604 O O . ASN A 1 192 ? 13.569 -3.698 -14.395 1.00 90.94 192 ASN A O 1
ATOM 1608 N N . GLU A 1 193 ? 15.611 -2.839 -14.701 1.00 90.25 193 GLU A N 1
ATOM 1609 C CA . GLU A 1 193 ? 15.951 -2.795 -13.274 1.00 90.25 193 GLU A CA 1
ATOM 1610 C C . GLU A 1 193 ? 15.244 -1.635 -12.558 1.00 90.25 193 GLU A C 1
ATOM 1612 O O . GLU A 1 193 ? 14.752 -1.824 -11.449 1.00 90.25 193 GLU A O 1
ATOM 1617 N N . ALA A 1 194 ? 15.083 -0.482 -13.217 1.00 90.50 194 ALA A N 1
ATOM 1618 C CA . ALA A 1 194 ? 14.339 0.657 -12.678 1.00 90.50 194 ALA A CA 1
ATOM 1619 C C . ALA A 1 194 ? 12.856 0.332 -12.419 1.00 90.50 194 ALA A C 1
ATOM 1621 O O . ALA A 1 194 ? 12.287 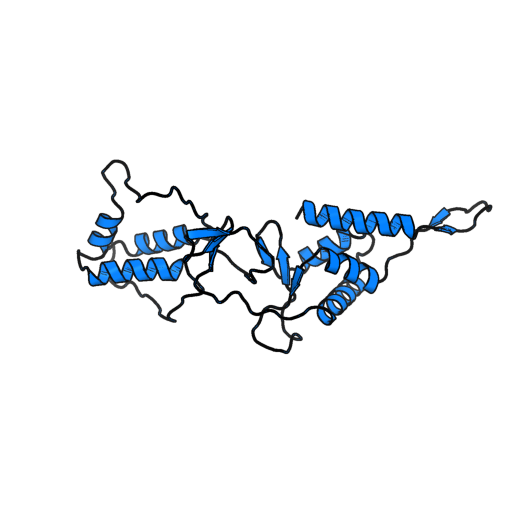0.796 -11.434 1.00 90.50 194 ALA A O 1
ATOM 1622 N N . ILE A 1 195 ? 12.232 -0.494 -13.269 1.00 90.88 195 ILE A N 1
ATOM 1623 C CA . ILE A 1 195 ? 10.821 -0.891 -13.122 1.00 90.88 195 ILE A CA 1
ATOM 1624 C C . ILE A 1 195 ? 10.610 -2.179 -12.312 1.00 90.88 195 ILE A C 1
ATOM 1626 O O . ILE A 1 195 ? 9.476 -2.627 -12.169 1.00 90.88 195 ILE A O 1
ATOM 1630 N N . ASN A 1 196 ? 11.661 -2.833 -11.816 1.00 89.31 196 ASN A N 1
ATOM 1631 C CA . ASN A 1 196 ? 11.514 -4.075 -11.057 1.00 89.31 196 ASN A CA 1
ATOM 1632 C C . ASN A 1 196 ? 12.333 -4.021 -9.761 1.00 89.31 196 ASN A C 1
ATOM 1634 O O . ASN A 1 196 ? 13.453 -4.543 -9.717 1.00 89.31 196 ASN A O 1
ATOM 1638 N N . PRO A 1 197 ? 11.771 -3.438 -8.684 1.00 76.81 197 PRO A N 1
ATOM 1639 C CA . PRO A 1 197 ? 12.488 -3.293 -7.417 1.00 76.81 197 PRO A CA 1
ATOM 1640 C C . PRO A 1 197 ? 12.856 -4.649 -6.792 1.00 76.81 197 PRO A C 1
ATOM 1642 O O . PRO A 1 197 ? 13.883 -4.769 -6.126 1.00 76.81 197 PRO A O 1
ATOM 1645 N N . ASN A 1 198 ? 12.074 -5.692 -7.080 1.00 84.12 198 ASN A N 1
ATOM 1646 C CA . ASN A 1 198 ? 12.284 -7.055 -6.588 1.00 84.12 198 ASN A CA 1
ATOM 1647 C C . ASN A 1 198 ? 13.366 -7.820 -7.368 1.00 84.12 198 ASN A C 1
ATOM 1649 O O . ASN A 1 198 ? 13.709 -8.952 -7.030 1.00 84.12 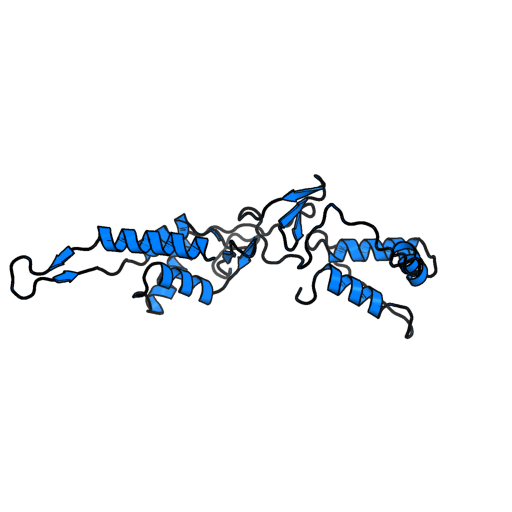198 ASN A O 1
ATOM 1653 N N . ARG A 1 199 ? 13.938 -7.214 -8.417 1.00 81.75 199 ARG A N 1
ATOM 1654 C CA . ARG A 1 199 ? 15.015 -7.792 -9.227 1.00 81.75 199 ARG A CA 1
ATOM 1655 C C . ARG A 1 199 ? 16.238 -6.886 -9.286 1.00 81.75 199 ARG A C 1
ATOM 1657 O O . ARG A 1 199 ? 16.769 -6.623 -10.364 1.00 81.75 199 ARG A O 1
ATOM 1664 N N . THR A 1 200 ? 16.714 -6.442 -8.127 1.00 75.00 200 THR A N 1
ATOM 1665 C CA . THR A 1 200 ? 17.960 -5.674 -8.048 1.00 75.00 200 THR A CA 1
ATOM 1666 C C . THR A 1 200 ? 19.197 -6.572 -8.113 1.00 75.00 200 THR A C 1
ATOM 1668 O O . THR A 1 200 ? 19.295 -7.599 -7.438 1.00 75.00 200 THR A O 1
ATOM 1671 N N . ARG A 1 201 ? 20.192 -6.159 -8.900 1.00 80.06 201 ARG A N 1
ATOM 1672 C CA . ARG A 1 201 ? 21.528 -6.774 -8.951 1.00 80.06 201 ARG A CA 1
ATOM 1673 C C . ARG A 1 201 ? 22.510 -6.109 -7.990 1.00 80.06 201 ARG A C 1
ATOM 1675 O O . ARG A 1 201 ? 23.701 -6.427 -8.025 1.00 80.06 201 ARG A O 1
ATOM 1682 N N . LYS A 1 202 ? 22.029 -5.187 -7.144 1.00 82.06 202 LYS A N 1
ATOM 1683 C CA . LYS A 1 202 ? 22.844 -4.365 -6.234 1.00 82.06 202 LYS A CA 1
ATOM 1684 C C . LYS A 1 202 ? 23.970 -3.643 -6.985 1.00 82.06 202 LYS A C 1
ATOM 1686 O O . LYS A 1 202 ? 25.110 -3.586 -6.524 1.00 82.06 202 LYS A O 1
ATOM 1691 N N . LYS A 1 203 ? 23.659 -3.147 -8.185 1.00 84.69 203 LYS A N 1
ATOM 1692 C CA . LYS A 1 203 ? 24.571 -2.370 -9.028 1.00 84.69 203 LYS A CA 1
ATOM 1693 C C . LYS A 1 203 ? 24.112 -0.921 -9.076 1.00 84.69 203 LYS A C 1
ATOM 1695 O O . LYS A 1 203 ? 22.922 -0.637 -9.028 1.00 84.69 203 LYS A O 1
ATOM 1700 N N . MET A 1 204 ? 25.080 -0.023 -9.190 1.00 86.31 204 MET A N 1
ATOM 1701 C CA . MET A 1 204 ? 24.844 1.389 -9.456 1.00 86.31 204 MET A CA 1
ATOM 1702 C C . MET A 1 204 ? 25.265 1.681 -10.891 1.00 86.31 204 MET A C 1
ATOM 1704 O O . MET A 1 204 ? 26.341 1.259 -11.317 1.00 86.31 204 MET A O 1
ATOM 1708 N N . VAL A 1 205 ? 24.420 2.400 -11.623 1.00 86.62 205 VAL A N 1
ATOM 1709 C CA . VAL A 1 205 ? 24.712 2.852 -12.984 1.00 86.62 205 VAL A CA 1
ATOM 1710 C C . VAL A 1 205 ? 25.183 4.295 -12.906 1.00 86.62 205 VAL A C 1
ATOM 1712 O O . VAL A 1 205 ? 24.455 5.162 -12.431 1.00 86.62 205 VAL A O 1
ATOM 1715 N N . LEU A 1 206 ? 26.403 4.551 -13.374 1.00 87.12 206 LEU A N 1
ATOM 1716 C CA . LEU A 1 206 ? 26.959 5.894 -13.485 1.00 87.12 206 LEU A CA 1
ATOM 1717 C C . LEU A 1 206 ? 27.057 6.262 -14.961 1.00 87.12 206 LEU A C 1
ATOM 1719 O O . LEU A 1 206 ? 27.825 5.660 -15.708 1.00 87.12 206 LEU A O 1
ATOM 1723 N N . MET A 1 207 ? 26.283 7.260 -15.381 1.00 83.62 207 MET A N 1
ATOM 1724 C CA . MET A 1 207 ? 26.392 7.818 -16.725 1.00 83.62 207 MET A CA 1
ATOM 1725 C C . MET A 1 207 ? 27.457 8.917 -16.729 1.00 83.62 207 MET A C 1
ATOM 1727 O O . MET A 1 207 ? 27.236 10.003 -16.196 1.00 83.62 207 MET A O 1
ATOM 1731 N N . VAL A 1 208 ? 28.612 8.638 -17.333 1.00 82.62 208 VAL A N 1
ATOM 1732 C CA . VAL A 1 208 ? 29.768 9.550 -17.381 1.00 82.62 208 VAL A CA 1
ATOM 1733 C C . VAL A 1 208 ? 29.952 10.097 -18.796 1.00 82.62 208 VAL A C 1
ATOM 1735 O O . VAL A 1 208 ? 29.637 9.433 -19.779 1.00 82.62 208 VAL A O 1
ATOM 1738 N N . GLY A 1 209 ? 30.432 11.332 -18.910 1.00 75.44 209 GLY A N 1
ATOM 1739 C CA . GLY A 1 209 ? 30.871 11.932 -20.170 1.00 75.44 209 GLY A CA 1
ATOM 1740 C C . GLY A 1 209 ? 30.564 13.421 -20.236 1.00 75.44 209 GLY A C 1
ATOM 1741 O O . GLY A 1 209 ? 29.812 13.941 -19.407 1.00 75.44 209 GLY A O 1
ATOM 1742 N N . ASP A 1 210 ? 31.064 14.077 -21.274 1.00 74.50 210 ASP A N 1
ATOM 1743 C CA . ASP A 1 210 ? 30.878 15.513 -21.475 1.00 74.50 210 ASP A CA 1
ATOM 1744 C C . ASP A 1 210 ? 29.405 15.885 -21.740 1.00 74.50 210 ASP A C 1
ATOM 1746 O O . ASP A 1 210 ? 28.534 15.020 -21.926 1.00 74.50 210 ASP A O 1
ATOM 1750 N N . GLY A 1 211 ? 29.083 17.176 -21.649 1.00 78.00 211 GLY A N 1
ATOM 1751 C CA . GLY A 1 211 ? 27.718 17.685 -21.816 1.00 78.00 211 GLY A CA 1
ATOM 1752 C C . GLY A 1 211 ? 27.089 17.320 -23.170 1.00 78.00 211 GLY A C 1
ATOM 1753 O O . GLY A 1 211 ? 27.783 17.004 -24.126 1.00 78.00 211 GLY A O 1
ATOM 1754 N N . ASN A 1 212 ? 25.756 17.395 -23.251 1.00 75.94 212 ASN A N 1
ATOM 1755 C CA . ASN A 1 212 ? 24.970 17.238 -24.488 1.00 75.94 212 ASN A CA 1
ATOM 1756 C C . ASN A 1 212 ? 24.918 15.831 -25.139 1.00 75.94 212 ASN A C 1
ATOM 1758 O O . ASN A 1 212 ? 24.548 15.705 -26.299 1.00 75.94 212 ASN A O 1
ATOM 1762 N N . ASN A 1 213 ? 25.189 14.762 -24.380 1.00 78.19 213 ASN A N 1
ATOM 1763 C CA . ASN A 1 213 ? 25.147 13.369 -24.876 1.00 78.19 213 ASN A CA 1
ATOM 1764 C C . ASN A 1 213 ? 23.904 12.575 -24.414 1.00 78.19 213 ASN A C 1
ATOM 1766 O O . ASN A 1 213 ? 23.964 11.367 -24.223 1.00 78.19 213 ASN A O 1
ATOM 1770 N N . GLY A 1 214 ? 22.790 13.251 -24.112 1.00 82.06 214 GLY A N 1
ATOM 1771 C CA . GLY A 1 214 ? 21.510 12.594 -23.793 1.00 82.06 214 GLY A CA 1
ATOM 1772 C C . GLY A 1 214 ? 21.393 11.888 -22.429 1.00 82.06 214 GLY A C 1
ATOM 1773 O O . GLY A 1 214 ? 20.326 11.366 -22.115 1.00 82.06 214 GLY A O 1
ATOM 1774 N N . LYS A 1 215 ? 22.423 11.941 -21.570 1.00 87.38 215 LYS A N 1
ATOM 1775 C CA . LYS A 1 215 ? 22.393 11.396 -20.191 1.00 87.38 215 LYS A CA 1
ATOM 1776 C C . LYS A 1 215 ? 21.206 11.906 -19.366 1.00 87.38 215 LYS A C 1
ATOM 1778 O O . LYS A 1 215 ? 20.468 11.120 -18.784 1.00 87.38 215 LYS A O 1
ATOM 1783 N N . GLY A 1 216 ? 21.006 13.228 -19.354 1.00 89.56 216 GLY A N 1
ATOM 1784 C CA . GLY A 1 216 ? 19.891 13.852 -18.635 1.00 89.56 216 GLY A CA 1
ATOM 1785 C C . GLY A 1 216 ? 18.531 13.443 -19.203 1.00 89.56 216 GLY A C 1
ATOM 1786 O O . GLY A 1 216 ? 17.588 13.231 -18.452 1.00 89.56 216 GLY A O 1
ATOM 1787 N N . THR A 1 217 ? 18.439 13.248 -20.520 1.00 91.06 217 THR A N 1
ATOM 1788 C CA . THR A 1 217 ? 17.215 12.777 -21.181 1.00 91.06 217 THR A CA 1
ATOM 1789 C C . THR A 1 217 ? 16.900 11.327 -20.817 1.00 91.06 217 THR A C 1
ATOM 1791 O O . THR A 1 217 ? 15.746 11.013 -20.546 1.00 91.06 217 THR A O 1
ATOM 1794 N N . PHE A 1 218 ? 17.905 10.448 -20.756 1.00 93.12 218 PHE A N 1
ATOM 1795 C CA . PHE A 1 218 ? 17.715 9.065 -20.312 1.00 93.12 218 PHE A CA 1
ATOM 1796 C C . PHE A 1 218 ? 17.334 8.984 -18.828 1.00 93.12 218 PHE A C 1
ATOM 1798 O O . PHE A 1 218 ? 16.426 8.242 -18.469 1.00 93.12 218 PHE A O 1
ATOM 1805 N N . GLN A 1 219 ? 17.951 9.800 -17.968 1.00 91.81 219 GLN A N 1
ATOM 1806 C CA . GLN A 1 219 ? 17.533 9.910 -16.569 1.00 91.81 219 GLN A CA 1
ATOM 1807 C C . GLN A 1 219 ? 16.077 10.386 -16.458 1.00 91.81 219 GLN A C 1
ATOM 1809 O O . GLN A 1 219 ? 15.281 9.762 -15.762 1.00 91.81 219 GLN A O 1
ATOM 1814 N N . ALA A 1 220 ? 15.704 11.431 -17.202 1.00 92.50 220 ALA A N 1
ATOM 1815 C CA . ALA A 1 220 ? 14.332 11.922 -17.234 1.00 92.50 220 ALA A CA 1
ATOM 1816 C C . ALA A 1 220 ? 13.353 10.850 -17.744 1.00 92.50 220 ALA A C 1
ATOM 1818 O O . ALA A 1 220 ? 12.237 10.756 -17.239 1.00 92.50 220 ALA A O 1
ATOM 1819 N N . LEU A 1 221 ? 13.744 10.015 -18.713 1.00 93.38 221 LEU A N 1
ATOM 1820 C CA . LEU A 1 221 ? 12.936 8.868 -19.135 1.00 93.38 221 LEU A CA 1
ATOM 1821 C C . LEU A 1 221 ? 12.679 7.920 -17.959 1.00 93.38 221 LEU A C 1
ATOM 1823 O O . LEU A 1 221 ? 11.525 7.577 -17.717 1.00 93.38 221 LEU A O 1
ATOM 1827 N N . LEU A 1 222 ? 13.725 7.516 -17.229 1.00 93.56 222 LEU A N 1
ATOM 1828 C CA . LEU A 1 222 ? 13.589 6.613 -16.083 1.00 93.56 222 LEU A CA 1
ATOM 1829 C C . LEU A 1 222 ? 12.694 7.218 -14.996 1.00 93.56 222 LEU A C 1
ATOM 1831 O O . LEU A 1 222 ? 11.781 6.544 -14.529 1.00 93.56 222 LEU A O 1
ATOM 1835 N N . GLU A 1 223 ? 12.892 8.494 -14.656 1.00 92.62 223 GLU A N 1
ATOM 1836 C CA . GLU A 1 223 ? 12.072 9.224 -13.679 1.00 92.62 223 GLU A CA 1
ATOM 1837 C C . GLU A 1 223 ? 10.596 9.285 -14.089 1.00 92.62 223 GLU A C 1
ATOM 1839 O O . GLU A 1 223 ? 9.710 9.067 -13.265 1.00 92.62 223 GLU A O 1
ATOM 1844 N N . ASN A 1 224 ? 10.298 9.548 -15.366 1.00 92.50 224 ASN A N 1
ATOM 1845 C CA . ASN A 1 224 ? 8.912 9.567 -15.839 1.00 92.50 224 ASN A CA 1
ATOM 1846 C C . ASN A 1 224 ? 8.322 8.152 -15.964 1.00 92.50 224 ASN A C 1
ATOM 1848 O O . ASN A 1 224 ? 7.112 8.002 -15.826 1.00 92.50 224 ASN A O 1
ATOM 1852 N N . LEU A 1 225 ? 9.147 7.125 -16.189 1.00 92.06 225 LEU A N 1
ATOM 1853 C CA . LEU A 1 225 ? 8.714 5.730 -16.257 1.00 92.06 225 LEU A CA 1
ATOM 1854 C C . LEU A 1 225 ? 8.338 5.176 -14.877 1.00 92.06 225 LEU A C 1
ATOM 1856 O O . LEU A 1 225 ? 7.320 4.500 -14.756 1.00 92.06 225 LEU A O 1
ATOM 1860 N N . ILE A 1 226 ? 9.126 5.463 -13.838 1.00 91.50 226 ILE A N 1
ATOM 1861 C CA . ILE A 1 226 ? 8.834 5.018 -12.463 1.00 91.50 226 ILE A CA 1
ATOM 1862 C C . ILE A 1 226 ? 7.867 5.963 -11.732 1.00 91.50 226 ILE A C 1
ATOM 1864 O O . ILE A 1 226 ? 7.141 5.538 -10.829 1.00 91.50 226 ILE A O 1
ATOM 1868 N N . GLY A 1 227 ? 7.836 7.235 -12.138 1.00 88.94 227 GLY A N 1
ATOM 1869 C CA . GLY A 1 227 ? 7.103 8.318 -11.490 1.00 88.94 227 GLY A CA 1
ATOM 1870 C C . GLY A 1 227 ? 8.004 9.247 -10.678 1.00 88.94 227 GLY A C 1
ATOM 1871 O O . GLY A 1 227 ? 8.877 8.801 -9.944 1.00 88.94 227 GLY A O 1
ATOM 1872 N N . ARG A 1 228 ? 7.766 10.559 -10.764 1.00 79.00 228 ARG A N 1
ATOM 1873 C CA . ARG A 1 228 ? 8.644 11.584 -10.164 1.00 79.00 228 ARG A CA 1
ATOM 1874 C C . ARG A 1 228 ? 8.645 11.627 -8.638 1.00 79.00 228 ARG A C 1
ATOM 1876 O O . ARG A 1 228 ? 9.497 12.297 -8.069 1.00 79.00 228 ARG A O 1
ATOM 1883 N N . SER A 1 229 ? 7.661 11.014 -7.981 1.00 73.19 229 SER A N 1
ATOM 1884 C CA . SER A 1 229 ? 7.620 10.928 -6.511 1.00 73.19 229 SER A CA 1
ATOM 1885 C C . SER A 1 229 ? 7.960 9.531 -5.988 1.00 73.19 229 SER A C 1
ATOM 1887 O O . SER A 1 229 ? 7.645 9.249 -4.832 1.00 73.19 229 SER A O 1
ATOM 1889 N N . ASN A 1 230 ? 8.533 8.665 -6.837 1.00 62.00 230 ASN A N 1
ATOM 1890 C CA . ASN A 1 230 ? 9.185 7.435 -6.379 1.00 62.00 230 ASN A CA 1
ATOM 1891 C C . ASN A 1 230 ? 10.475 7.754 -5.617 1.00 62.00 230 ASN A C 1
ATOM 1893 O O . ASN A 1 230 ? 11.179 8.702 -6.033 1.00 62.00 230 ASN A O 1
#

Sequence (230 aa):
MWELYSRIWELGDQWRKENSYIVNEGKKNERVEIPRPSVAIVAKALQEICHFTFIGEGVISDISKLYLYHLDLGHYVSSNDIFRKLLLKYDSRLTSNKFFLELISYIRTETKMKPPLDDYRYIPVANGVYNIKTHKLEEFSPNFVITSKIQTEYNPSARKPILDGWFDFDRWLEALAVNDKEVVALLWQVINEAINPNRTRKKMVLMVGDGNNGKGTFQALLENLIGRSN

Secondary structure (DSSP, 8-state):
-HHHHHHHHHHHHHHHHHT-EEESTTSTT-EEE-PPPPHHHHHHHHHHHS-EEEESSSS--TTSPEEEEETTTTEEE--HHHHHHHHHHH-TT---HHHHHHHHHHHHHHPPEE-----TTEEEETTEEEETTTTEEEPP-TTS--S---SSPP-TT----EETTTEEHHHHHHHHTTT-HHHHHHHHHHHHHHT-GGG--S------SSTTSSHHHHHHHHHHHH-TT-

Foldseek 3Di:
DVVLLVQLLVQLVVQQVVQWDWDPPPDPPIDIDGDDDALVSSLVSCVVRWDWAFEDDDQDCPPTAIWIQDQVQLATDRDLVVLVSSVCSSPVVQPDPVSSVVNVVVNSVVHYHDYAPLDQQWAAERQATQGVVVRDGDHRDPVHHDDDHQDHDDDPPDDQDDDPPPDGPLVVLCQLVVNPPVSSVVLVVVLSCLRGVSDDPPDDDDDDDDPDSCPVVSVVVSCVRRDVVD

Nearest PDB structures (foldseek):
  7ola-assembly1_C  TM=8.399E-01  e=7.793E-17  Staphylococcus aureus
  7om0-assembly1_D  TM=8.415E-01  e=1.113E-16  Staphylococcus aureus
  7om0-assembly1_A  TM=8.407E-01  e=1.789E-16  Staphylococcus aureus
  7ola-assembly1_F  TM=8.530E-01  e=4.909E-16  Staphylococcus aureus
  7ola-assembly1_A  TM=8.501E-01  e=1.196E-15  Staphylococcus aureus

pLDDT: mean 91.39, std 6.9, range [62.0, 97.88]

InterPro domains:
  IPR014818 Bacteriophage/plasmid primase, P4, C-terminal [PF08706] (80-167)
  IPR014818 Bacteriophage/plasmid primase, P4, C-terminal [SM00885] (43-172)
  IPR051620 ORF904-like, C-terminal domain [PTHR35372] (118-228)